Protein AF-A0A963RQ37-F1 (afdb_monomer_lite)

pLDDT: mean 89.96, std 8.38, range [52.56, 97.94]

Structure (mmCIF, N/CA/C/O backbone):
data_AF-A0A963RQ37-F1
#
_entry.id   AF-A0A963RQ37-F1
#
loop_
_atom_site.group_PDB
_atom_site.id
_atom_site.type_symbol
_atom_site.label_atom_id
_atom_site.label_alt_id
_atom_site.label_comp_id
_atom_site.label_asym_id
_atom_site.label_entity_id
_atom_site.label_seq_id
_atom_site.pdbx_PDB_ins_code
_atom_site.Cartn_x
_atom_site.Cartn_y
_atom_site.Cartn_z
_atom_site.occupancy
_atom_site.B_iso_or_equiv
_atom_site.auth_seq_id
_atom_site.auth_comp_id
_atom_site.auth_asym_id
_atom_site.auth_atom_id
_atom_site.pdbx_PDB_model_num
ATOM 1 N N . MET A 1 1 ? -14.215 2.201 -24.182 1.00 67.19 1 MET A N 1
ATOM 2 C CA . MET A 1 1 ? -13.152 3.222 -24.327 1.00 67.19 1 MET A CA 1
ATOM 3 C C . MET A 1 1 ? -11.745 2.625 -24.426 1.00 67.19 1 MET A C 1
ATOM 5 O O . MET A 1 1 ? -11.010 3.064 -25.290 1.00 67.19 1 MET A O 1
ATOM 9 N N . ALA A 1 2 ? -11.337 1.625 -23.628 1.00 79.94 2 ALA A N 1
ATOM 10 C CA . ALA A 1 2 ? -10.007 1.006 -23.805 1.00 79.94 2 ALA A CA 1
ATOM 11 C C . ALA A 1 2 ? -9.901 0.157 -25.091 1.00 79.94 2 ALA A C 1
ATOM 13 O O . ALA A 1 2 ? -8.975 0.333 -25.876 1.00 79.94 2 ALA A O 1
ATOM 14 N N . ALA A 1 3 ? -10.902 -0.693 -25.355 1.00 87.56 3 ALA A N 1
ATOM 15 C CA . ALA A 1 3 ? -10.923 -1.575 -26.527 1.00 87.56 3 ALA A CA 1
ATOM 16 C C . ALA A 1 3 ? -10.878 -0.824 -27.871 1.00 87.56 3 ALA A C 1
ATOM 18 O O . ALA A 1 3 ? -10.257 -1.295 -28.816 1.00 87.56 3 ALA A O 1
ATOM 19 N N . THR A 1 4 ? -11.468 0.374 -27.944 1.00 93.31 4 THR A N 1
ATOM 20 C CA . THR A 1 4 ? -11.432 1.232 -29.145 1.00 93.31 4 THR A CA 1
ATOM 21 C C . THR A 1 4 ? -10.036 1.786 -29.443 1.00 93.31 4 THR A C 1
ATOM 23 O O . THR A 1 4 ? -9.798 2.248 -30.548 1.00 93.31 4 THR A O 1
ATOM 26 N N . HIS A 1 5 ? -9.116 1.713 -28.478 1.00 91.31 5 HIS A N 1
ATOM 27 C CA . HIS A 1 5 ? -7.704 2.073 -28.619 1.00 91.31 5 HIS A CA 1
ATOM 28 C C . HIS A 1 5 ? -6.795 0.826 -28.580 1.00 91.31 5 HIS A C 1
ATOM 30 O O . HIS A 1 5 ? -5.613 0.931 -28.273 1.00 91.31 5 HIS A O 1
ATOM 36 N N . GLY A 1 6 ? -7.344 -0.375 -28.816 1.00 93.06 6 GLY A N 1
ATOM 37 C CA . GLY A 1 6 ? -6.597 -1.641 -28.774 1.00 93.06 6 GLY A CA 1
ATOM 38 C C . GLY A 1 6 ? -6.228 -2.136 -27.368 1.00 93.06 6 GLY A C 1
ATOM 39 O O . GLY A 1 6 ? -5.539 -3.146 -27.233 1.00 93.06 6 GLY A O 1
ATOM 40 N N . GLY A 1 7 ? -6.691 -1.462 -26.312 1.00 91.06 7 GLY A N 1
ATOM 41 C CA . GLY A 1 7 ? -6.402 -1.819 -24.924 1.00 91.06 7 GLY A CA 1
ATOM 42 C C . GLY A 1 7 ? -7.258 -2.976 -24.402 1.00 91.06 7 GLY A C 1
ATOM 43 O O . GLY A 1 7 ? -8.436 -3.110 -24.744 1.00 91.06 7 GLY A O 1
ATOM 44 N N . ARG A 1 8 ? -6.678 -3.786 -23.509 1.00 91.06 8 ARG A N 1
ATOM 45 C CA . ARG A 1 8 ? -7.359 -4.867 -22.779 1.00 91.06 8 ARG A CA 1
ATOM 46 C C . ARG A 1 8 ? -7.207 -4.667 -21.274 1.00 91.06 8 ARG A C 1
ATOM 48 O O . ARG A 1 8 ? -6.210 -4.117 -20.819 1.00 91.06 8 ARG A O 1
ATOM 55 N N . ILE A 1 9 ? -8.199 -5.117 -20.513 1.00 90.69 9 ILE A N 1
ATOM 56 C CA . ILE A 1 9 ? -8.161 -5.080 -19.047 1.00 90.69 9 ILE A CA 1
ATOM 57 C C . ILE A 1 9 ? -7.383 -6.298 -18.554 1.00 90.69 9 ILE A C 1
ATOM 59 O O . ILE A 1 9 ? -7.638 -7.415 -19.001 1.00 90.69 9 ILE A O 1
ATOM 63 N N . VAL A 1 10 ? -6.467 -6.077 -17.613 1.00 92.56 10 VAL A N 1
ATOM 64 C CA . VAL A 1 10 ? -5.720 -7.138 -16.935 1.00 92.56 10 VAL A CA 1
ATOM 65 C C . VAL A 1 10 ? -5.920 -6.967 -15.425 1.00 92.56 10 VAL A C 1
ATOM 67 O O . VAL A 1 10 ? -5.473 -5.959 -14.877 1.00 92.56 10 VAL A O 1
ATOM 70 N N . PRO A 1 11 ? -6.610 -7.896 -14.738 1.00 93.38 11 PRO A N 1
ATOM 71 C CA . PRO A 1 11 ? -6.842 -7.808 -13.298 1.00 93.38 11 PRO A CA 1
ATOM 72 C C . PRO A 1 11 ? -5.592 -8.268 -12.533 1.00 93.38 11 PRO A C 1
ATOM 74 O O . PRO A 1 11 ? -5.498 -9.418 -12.108 1.00 93.38 11 PRO A O 1
ATOM 77 N N . ILE A 1 12 ? -4.610 -7.376 -12.392 1.00 96.19 12 ILE A N 1
ATOM 78 C CA . ILE A 1 12 ? -3.308 -7.681 -11.786 1.00 96.19 12 ILE A CA 1
ATOM 79 C C . ILE A 1 12 ? -2.839 -6.566 -10.854 1.00 96.19 12 ILE A C 1
ATOM 81 O O . ILE A 1 12 ? -2.999 -5.389 -11.172 1.00 96.19 12 ILE A O 1
ATOM 85 N N . GLY A 1 13 ? -2.240 -6.932 -9.720 1.00 96.31 13 GLY A N 1
ATOM 86 C CA . GLY A 1 13 ? -1.819 -5.985 -8.691 1.00 96.31 13 GLY A CA 1
ATOM 87 C C . GLY A 1 13 ? -0.691 -5.059 -9.138 1.00 96.31 13 GLY A C 1
ATOM 88 O O . GLY A 1 13 ? -0.727 -3.878 -8.813 1.00 96.31 13 GLY A O 1
ATOM 89 N N . ILE A 1 14 ? 0.275 -5.564 -9.907 1.00 97.00 14 ILE A N 1
ATOM 90 C CA . ILE A 1 14 ? 1.312 -4.761 -10.573 1.00 97.00 14 ILE A CA 1
ATOM 91 C C . ILE A 1 14 ? 1.468 -5.306 -11.986 1.00 97.00 14 ILE A C 1
ATOM 93 O O . ILE A 1 14 ? 1.635 -6.511 -12.175 1.00 97.00 14 ILE A O 1
ATOM 97 N N . LEU A 1 15 ? 1.417 -4.427 -12.983 1.00 95.75 15 LEU A N 1
ATOM 98 C CA . LEU A 1 15 ? 1.586 -4.827 -14.373 1.00 95.75 15 LEU A CA 1
ATOM 99 C C . LEU A 1 15 ? 3.064 -5.219 -14.637 1.00 95.75 15 LEU A C 1
ATOM 101 O O . LEU A 1 15 ? 3.942 -4.372 -14.472 1.00 95.75 15 LEU A O 1
ATOM 105 N N . PRO A 1 16 ? 3.372 -6.455 -15.087 1.00 94.75 16 PRO A N 1
ATOM 106 C CA . PRO A 1 16 ? 4.754 -6.941 -15.213 1.00 94.75 16 PRO A CA 1
ATOM 107 C C . PRO A 1 16 ? 5.614 -6.174 -16.218 1.00 94.75 16 PRO A C 1
ATOM 109 O O . PRO A 1 16 ? 6.839 -6.211 -16.146 1.00 94.75 16 PRO A O 1
ATOM 112 N N . THR A 1 17 ? 4.974 -5.490 -17.168 1.00 94.25 17 THR A N 1
ATOM 113 C CA . THR A 1 17 ? 5.644 -4.716 -18.216 1.00 94.25 17 THR A CA 1
ATOM 114 C C . THR A 1 17 ? 5.995 -3.294 -17.794 1.00 94.25 17 THR A C 1
ATOM 116 O O . THR A 1 17 ? 6.582 -2.582 -18.606 1.00 94.25 17 THR A O 1
ATOM 119 N N . LEU A 1 18 ? 5.636 -2.871 -16.574 1.00 94.62 18 LEU A N 1
ATOM 120 C CA . LEU A 1 18 ? 5.994 -1.550 -16.060 1.00 94.62 18 LEU A CA 1
ATOM 121 C C . LEU A 1 18 ? 7.511 -1.367 -16.053 1.00 94.62 18 LEU A C 1
ATOM 123 O O . LEU A 1 18 ? 8.263 -2.233 -15.599 1.00 94.62 18 LEU A O 1
ATOM 127 N N . ARG A 1 19 ? 7.945 -0.206 -16.526 1.00 94.00 19 ARG A N 1
ATOM 128 C CA . ARG A 1 19 ? 9.328 0.268 -16.563 1.00 94.00 19 ARG A CA 1
ATOM 129 C C . ARG A 1 19 ? 9.456 1.493 -15.676 1.00 94.00 19 ARG A C 1
ATOM 131 O O . ARG A 1 19 ? 8.486 2.206 -15.456 1.00 94.00 19 ARG A O 1
ATOM 138 N N . GLN A 1 20 ? 10.668 1.788 -15.210 1.00 90.62 20 GLN A N 1
ATOM 139 C CA . GLN A 1 20 ? 10.906 2.992 -14.400 1.00 90.62 20 GLN A CA 1
ATOM 140 C C . GLN A 1 20 ? 10.507 4.278 -15.142 1.00 90.62 20 GLN A C 1
ATOM 142 O O . GLN A 1 20 ? 10.050 5.229 -14.522 1.00 90.62 20 GLN A O 1
ATOM 147 N N . THR A 1 21 ? 10.614 4.284 -16.474 1.00 91.44 21 THR A N 1
ATOM 148 C CA . THR A 1 21 ? 10.202 5.399 -17.341 1.00 91.44 21 THR A CA 1
ATOM 149 C C . THR A 1 21 ? 8.696 5.651 -17.369 1.00 91.44 21 THR A C 1
ATOM 151 O O . THR A 1 21 ? 8.288 6.717 -17.814 1.00 91.44 21 THR A O 1
ATOM 154 N N . ASP A 1 22 ? 7.880 4.701 -16.906 1.00 92.06 22 ASP A N 1
ATOM 155 C CA . ASP A 1 22 ? 6.420 4.846 -16.833 1.00 92.06 22 ASP A CA 1
ATOM 156 C C . ASP A 1 22 ? 5.980 5.636 -15.581 1.00 92.06 22 ASP A C 1
ATOM 158 O O . ASP A 1 22 ? 4.789 5.854 -15.361 1.00 92.06 22 ASP A O 1
ATOM 162 N N . PHE A 1 23 ? 6.945 6.053 -14.752 1.00 90.19 23 PHE A N 1
ATOM 163 C CA . PHE A 1 23 ? 6.747 6.778 -13.502 1.00 90.19 23 PHE A CA 1
ATOM 164 C C . PHE A 1 23 ? 7.345 8.183 -13.567 1.00 90.19 23 PHE A C 1
ATOM 166 O O . PHE A 1 23 ? 8.246 8.482 -14.353 1.00 90.19 23 PHE A O 1
ATOM 173 N N . GLY A 1 24 ? 6.833 9.057 -12.708 1.00 87.56 24 GLY A N 1
ATOM 174 C CA . GLY A 1 24 ? 7.242 10.449 -12.596 1.00 87.56 24 GLY A CA 1
ATOM 175 C C . GLY A 1 24 ? 6.052 11.407 -12.635 1.00 87.56 24 GLY A C 1
ATOM 176 O O . GLY A 1 24 ? 4.908 10.993 -12.810 1.00 87.56 24 GLY A O 1
ATOM 177 N N . PRO A 1 25 ? 6.282 12.724 -12.507 1.00 85.88 25 PRO A N 1
ATOM 178 C CA . PRO A 1 25 ? 5.202 13.703 -12.348 1.00 85.88 25 PRO A CA 1
ATOM 179 C C . PRO A 1 25 ? 4.128 13.672 -13.447 1.00 85.88 25 PRO A C 1
ATOM 181 O O . PRO A 1 25 ? 2.979 14.024 -13.192 1.00 85.88 25 PRO A O 1
ATOM 184 N N . HIS A 1 26 ? 4.491 13.221 -14.651 1.00 89.69 26 HIS A N 1
ATOM 185 C CA . HIS A 1 26 ? 3.609 13.114 -15.811 1.00 89.69 26 HIS A CA 1
ATOM 186 C C . HIS A 1 26 ? 2.498 12.058 -15.661 1.00 89.69 26 HIS A C 1
ATOM 188 O O . HIS A 1 26 ? 1.495 12.140 -16.364 1.00 89.69 26 HIS A O 1
ATOM 194 N N . CYS A 1 27 ? 2.651 11.075 -14.764 1.00 89.88 27 CYS A N 1
ATOM 195 C CA . CYS A 1 27 ? 1.647 10.032 -14.538 1.00 89.88 27 CYS A CA 1
ATOM 196 C C . CYS A 1 27 ? 0.612 10.417 -13.463 1.00 89.88 27 CYS A C 1
ATOM 198 O O . CYS A 1 27 ? -0.364 9.697 -13.241 1.00 89.88 27 CYS A O 1
ATOM 200 N N . ILE A 1 28 ? 0.802 11.552 -12.779 1.00 91.19 28 ILE A N 1
ATOM 201 C CA . ILE A 1 28 ? -0.148 12.054 -11.786 1.00 91.19 28 ILE A CA 1
ATOM 202 C C . ILE A 1 28 ? -1.373 12.597 -12.521 1.00 91.19 28 ILE A C 1
ATOM 204 O O . ILE A 1 28 ? -1.265 13.436 -13.411 1.00 91.19 28 ILE A O 1
ATOM 208 N N . THR A 1 29 ? -2.564 12.151 -12.120 1.00 92.69 29 THR A N 1
ATOM 209 C CA . THR A 1 29 ? -3.809 12.727 -12.641 1.00 92.69 29 THR A CA 1
ATOM 210 C C . THR A 1 29 ? -3.870 14.219 -12.313 1.00 92.69 29 THR A C 1
ATOM 212 O O . THR A 1 29 ? -3.764 14.582 -11.140 1.00 92.69 29 THR A O 1
ATOM 215 N N . ASP A 1 30 ? -4.123 15.060 -13.319 1.00 93.19 30 ASP A N 1
ATOM 216 C CA . ASP A 1 30 ? -4.184 16.519 -13.172 1.00 93.19 30 ASP A CA 1
ATOM 217 C C . ASP A 1 30 ? -5.400 16.965 -12.337 1.00 93.19 30 ASP A C 1
ATOM 219 O O . ASP A 1 30 ? -6.485 17.293 -12.825 1.00 93.19 30 ASP A O 1
ATOM 223 N N . ARG A 1 31 ? -5.245 16.887 -11.014 1.00 93.88 31 ARG A N 1
ATOM 224 C CA . ARG A 1 31 ? -6.192 17.384 -10.016 1.00 93.88 31 ARG A CA 1
ATOM 225 C C . ARG A 1 31 ? -5.412 18.030 -8.887 1.00 93.88 31 ARG A C 1
ATOM 227 O O . ARG A 1 31 ? -4.558 17.390 -8.274 1.00 93.88 31 ARG A O 1
ATOM 234 N N . ARG A 1 32 ? -5.809 19.250 -8.510 1.00 91.38 32 ARG A N 1
ATOM 235 C CA . ARG A 1 32 ? -5.188 20.036 -7.422 1.00 91.38 32 ARG A CA 1
ATOM 236 C C . ARG A 1 32 ? -4.930 19.225 -6.149 1.00 91.38 32 ARG A C 1
ATOM 238 O O . ARG A 1 32 ? -3.865 19.345 -5.556 1.00 91.38 32 ARG A O 1
ATOM 245 N N . ARG A 1 33 ? -5.874 18.357 -5.761 1.00 91.31 33 ARG A N 1
ATOM 246 C CA . ARG A 1 33 ? -5.737 17.492 -4.577 1.00 91.31 33 ARG A CA 1
ATOM 247 C C . ARG A 1 33 ? -4.510 16.575 -4.632 1.00 91.31 33 ARG A C 1
ATOM 249 O O . ARG A 1 33 ? -3.864 16.382 -3.610 1.00 91.31 33 ARG A O 1
ATOM 256 N N . TYR A 1 34 ? -4.199 16.004 -5.797 1.00 90.94 34 TYR A N 1
ATOM 257 C CA . TYR A 1 34 ? -3.115 15.036 -5.942 1.00 90.94 34 TYR A CA 1
ATOM 258 C C . TYR A 1 34 ? -1.767 15.740 -5.930 1.00 90.94 34 TYR A C 1
ATOM 260 O O . TYR A 1 34 ? -0.879 15.324 -5.194 1.00 90.94 34 TYR A O 1
ATOM 268 N N . HIS A 1 35 ? -1.655 16.869 -6.634 1.00 90.25 35 HIS A N 1
ATOM 269 C CA . HIS A 1 35 ? -0.462 17.709 -6.565 1.00 90.25 35 HIS A CA 1
ATOM 270 C C . HIS A 1 35 ? -0.190 18.197 -5.138 1.00 90.25 35 HIS A C 1
ATOM 272 O O . HIS A 1 35 ? 0.943 18.100 -4.674 1.00 90.25 35 HIS A O 1
ATOM 278 N N . ALA A 1 36 ? -1.222 18.640 -4.412 1.00 91.12 36 ALA A N 1
ATOM 279 C CA . ALA A 1 36 ? -1.072 19.066 -3.023 1.00 91.12 36 ALA A CA 1
ATOM 280 C C . ALA A 1 36 ? -0.598 17.919 -2.111 1.00 91.12 36 ALA A C 1
ATOM 282 O O . ALA A 1 36 ? 0.332 18.109 -1.331 1.00 91.12 36 ALA A O 1
ATOM 283 N N . LEU A 1 37 ? -1.184 16.721 -2.224 1.00 89.88 37 LEU A N 1
ATOM 284 C CA . LEU A 1 37 ? -0.764 15.553 -1.437 1.00 89.88 37 LEU A CA 1
ATOM 285 C C . LEU A 1 37 ? 0.684 15.148 -1.735 1.00 89.88 37 LEU A C 1
ATOM 287 O O . LEU A 1 37 ? 1.471 14.982 -0.804 1.00 89.88 37 LEU A O 1
ATOM 291 N N . VAL A 1 38 ? 1.046 15.049 -3.017 1.00 89.06 38 VAL A N 1
ATOM 292 C CA . VAL A 1 38 ? 2.403 14.700 -3.467 1.00 89.06 38 VAL A CA 1
ATOM 293 C C . VAL A 1 38 ? 3.425 15.694 -2.919 1.00 89.06 38 VAL A C 1
ATOM 295 O O . VAL A 1 38 ? 4.415 15.287 -2.315 1.00 89.06 38 VAL A O 1
ATOM 298 N N . GLN A 1 39 ? 3.159 16.997 -3.044 1.00 89.38 39 GLN A N 1
ATOM 299 C CA . GLN A 1 39 ? 4.040 18.043 -2.519 1.00 89.38 39 GLN A CA 1
ATOM 300 C C . GLN A 1 39 ? 4.231 17.938 -1.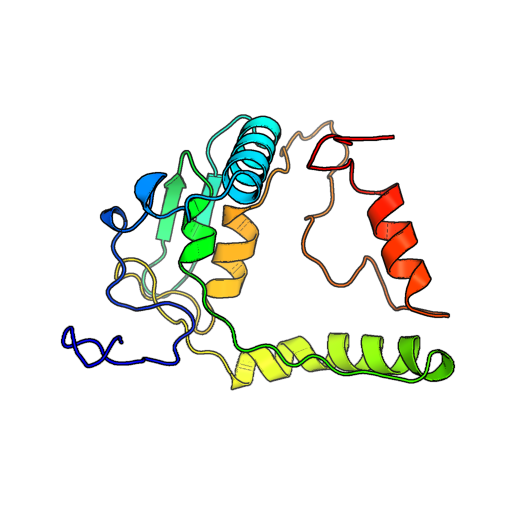002 1.00 89.38 39 GLN A C 1
ATOM 302 O O . GLN A 1 39 ? 5.349 18.098 -0.516 1.00 89.38 39 GLN A O 1
ATOM 307 N N . GLN A 1 40 ? 3.169 17.653 -0.242 1.00 89.50 40 GLN A N 1
ATOM 308 C CA . GLN A 1 40 ? 3.259 17.541 1.217 1.00 89.50 40 GLN A CA 1
ATOM 309 C C . GLN A 1 40 ? 4.016 16.290 1.662 1.00 89.50 40 GLN A C 1
ATOM 311 O O . GLN A 1 40 ? 4.794 16.363 2.613 1.00 89.50 40 GLN A O 1
ATOM 316 N N . LEU A 1 41 ? 3.832 15.161 0.974 1.00 88.19 41 LEU A N 1
ATOM 317 C CA . LEU A 1 41 ? 4.568 13.930 1.263 1.00 88.19 41 LEU A CA 1
ATOM 318 C C . LEU A 1 41 ? 6.062 14.084 0.950 1.00 88.19 41 LEU A C 1
ATOM 320 O O . LEU A 1 41 ? 6.884 13.750 1.800 1.00 88.19 41 LEU A O 1
ATOM 324 N N . ILE A 1 42 ? 6.413 14.676 -0.198 1.00 87.75 42 ILE A N 1
ATOM 325 C CA . ILE A 1 42 ? 7.809 14.979 -0.560 1.00 87.75 42 ILE A CA 1
ATOM 326 C C . ILE A 1 42 ? 8.429 15.950 0.453 1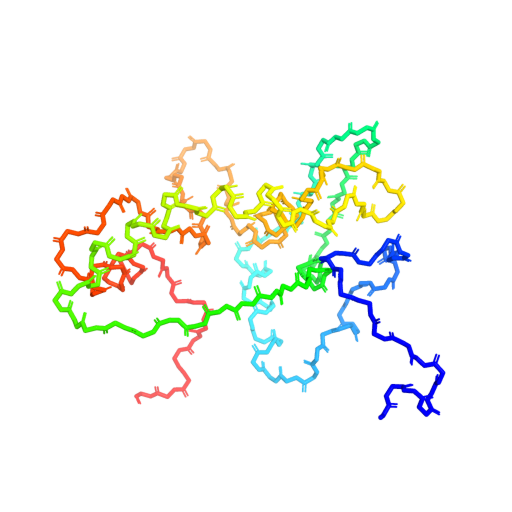.00 87.75 42 ILE A C 1
ATOM 328 O O . ILE A 1 42 ? 9.504 15.684 0.988 1.00 87.75 42 ILE A O 1
ATOM 332 N N . LYS A 1 43 ? 7.732 17.045 0.788 1.00 88.25 43 LYS A N 1
ATOM 333 C CA . LYS A 1 43 ? 8.211 18.033 1.768 1.00 88.25 43 LYS A CA 1
ATOM 334 C C . LYS A 1 43 ? 8.466 17.408 3.139 1.00 88.25 43 LYS A C 1
ATOM 336 O O . LYS A 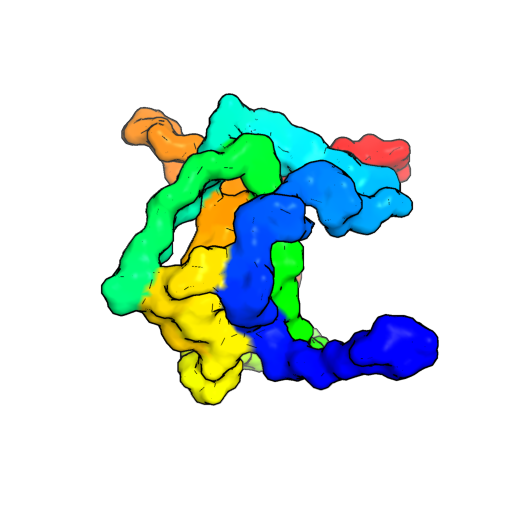1 43 ? 9.448 17.748 3.788 1.00 88.25 43 LYS A O 1
ATOM 341 N N . ARG A 1 44 ? 7.580 16.517 3.592 1.00 86.31 44 ARG A N 1
ATOM 342 C CA . ARG A 1 44 ? 7.720 15.826 4.882 1.00 86.31 44 ARG A CA 1
ATOM 343 C C . ARG A 1 44 ? 8.841 14.805 4.874 1.00 86.31 44 ARG A C 1
ATOM 345 O O . ARG A 1 44 ? 9.560 14.720 5.862 1.00 86.31 44 ARG A O 1
ATOM 352 N N . ARG A 1 45 ? 8.993 14.058 3.778 1.00 86.00 45 ARG A N 1
ATOM 353 C CA . ARG A 1 45 ? 10.093 13.109 3.612 1.00 86.00 45 ARG A CA 1
ATOM 354 C C . ARG A 1 45 ? 11.446 13.813 3.640 1.00 86.00 45 ARG A C 1
ATOM 356 O O . ARG A 1 45 ? 12.370 13.257 4.205 1.00 86.00 45 ARG A O 1
ATOM 363 N N . GLY A 1 46 ? 11.572 14.992 3.028 1.00 83.56 46 GLY A N 1
ATOM 364 C CA . GLY A 1 46 ? 12.798 15.803 3.050 1.00 83.56 46 GLY A CA 1
ATOM 365 C C . GLY A 1 46 ? 14.009 15.218 2.303 1.00 83.56 46 GLY A C 1
ATOM 366 O O . GLY A 1 46 ? 15.011 15.910 2.168 1.00 83.56 46 GLY A O 1
ATOM 367 N N . ASP A 1 47 ? 13.915 13.985 1.801 1.00 82.38 47 ASP A N 1
ATOM 368 C CA . ASP A 1 47 ? 14.952 13.257 1.061 1.00 82.38 47 ASP A CA 1
ATOM 369 C C . ASP A 1 47 ? 14.299 12.257 0.077 1.00 82.38 47 ASP A C 1
ATOM 371 O O . ASP A 1 47 ? 13.074 12.207 -0.068 1.00 82.38 47 ASP A O 1
ATOM 375 N N . ARG A 1 48 ? 15.099 11.441 -0.610 1.00 85.56 48 ARG A N 1
ATOM 376 C CA . ARG A 1 48 ? 14.647 10.381 -1.512 1.00 85.56 48 ARG A CA 1
ATOM 377 C C . ARG A 1 48 ? 13.918 9.266 -0.753 1.00 85.56 48 ARG A C 1
ATOM 379 O O . ARG A 1 48 ? 14.198 8.942 0.409 1.00 85.56 48 ARG A O 1
ATOM 386 N N . PHE A 1 49 ? 12.975 8.641 -1.444 1.00 86.00 49 PHE A N 1
ATOM 387 C CA . PHE A 1 49 ? 12.348 7.396 -1.019 1.00 86.00 49 PHE A CA 1
ATOM 388 C C . PHE A 1 49 ? 13.242 6.237 -1.444 1.00 86.00 49 PHE A C 1
ATOM 390 O O . PHE A 1 49 ? 13.539 6.080 -2.629 1.00 86.00 49 PHE A O 1
ATOM 397 N N . ARG A 1 50 ? 13.674 5.434 -0.470 1.00 89.94 50 ARG A N 1
ATOM 398 C CA . ARG A 1 50 ? 14.481 4.240 -0.713 1.00 89.94 50 ARG A CA 1
ATOM 399 C C . ARG A 1 50 ? 13.585 3.015 -0.741 1.00 89.94 50 ARG A C 1
ATOM 401 O O . ARG A 1 50 ? 12.938 2.698 0.255 1.00 89.94 50 ARG A O 1
ATOM 408 N N . ILE A 1 51 ? 13.600 2.328 -1.872 1.00 92.69 51 ILE A N 1
ATOM 409 C CA . ILE A 1 51 ? 12.951 1.044 -2.083 1.00 92.69 51 ILE A CA 1
ATOM 410 C C . ILE A 1 51 ? 14.015 -0.047 -1.973 1.00 92.69 51 ILE A C 1
ATOM 412 O O . ILE A 1 51 ? 15.013 -0.009 -2.688 1.00 92.69 51 ILE A O 1
ATOM 416 N N . ASP A 1 52 ? 13.811 -1.002 -1.073 1.00 95.44 52 ASP A N 1
ATOM 417 C CA . ASP A 1 52 ? 14.636 -2.199 -0.894 1.00 95.44 52 ASP A CA 1
ATOM 418 C C . ASP A 1 52 ? 13.693 -3.391 -0.686 1.00 95.44 52 ASP A C 1
ATOM 420 O O . ASP A 1 52 ? 13.083 -3.559 0.378 1.00 95.44 52 ASP A O 1
ATOM 424 N N . ILE A 1 53 ? 13.493 -4.168 -1.752 1.00 96.75 53 ILE A N 1
ATOM 425 C CA . ILE A 1 53 ? 12.571 -5.302 -1.7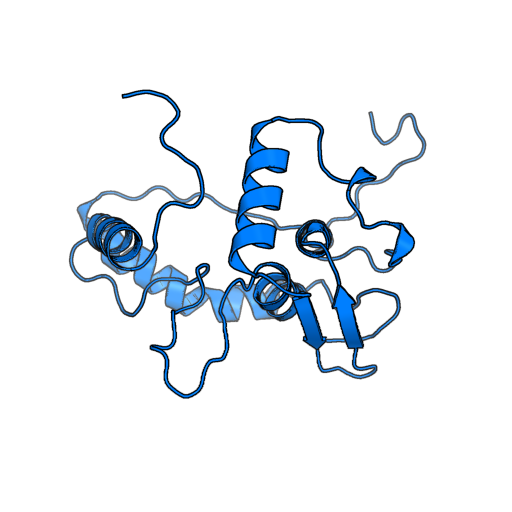80 1.00 96.75 53 ILE A CA 1
ATOM 426 C C . ILE A 1 53 ? 13.361 -6.557 -2.132 1.00 96.75 53 ILE A C 1
ATOM 428 O O . ILE A 1 53 ? 13.944 -6.674 -3.210 1.00 96.75 53 ILE A O 1
ATOM 432 N N . ASN A 1 54 ? 13.346 -7.519 -1.213 1.00 96.75 54 ASN A N 1
ATOM 433 C CA . ASN A 1 54 ? 13.942 -8.834 -1.427 1.00 96.75 54 ASN A CA 1
ATOM 434 C C . ASN A 1 54 ? 13.114 -9.671 -2.409 1.00 96.75 54 ASN A C 1
ATOM 436 O O . ASN A 1 54 ? 11.930 -9.423 -2.618 1.00 96.75 54 ASN A O 1
ATOM 440 N N . GLY A 1 55 ? 13.722 -10.707 -2.971 1.00 95.69 55 GLY A N 1
ATOM 441 C CA . GLY A 1 55 ? 13.082 -11.567 -3.952 1.00 95.69 55 GLY A CA 1
ATOM 442 C C . GLY A 1 55 ? 14.052 -12.577 -4.524 1.00 95.69 55 GLY A C 1
ATOM 443 O O . GLY A 1 55 ? 15.173 -12.708 -4.035 1.00 95.69 55 GLY A O 1
ATOM 444 N N . GLN A 1 56 ? 13.624 -13.245 -5.589 1.00 97.06 56 GLN A N 1
ATOM 445 C CA . GLN A 1 56 ? 14.546 -14.009 -6.419 1.00 97.06 56 GLN A CA 1
ATOM 446 C C . GLN A 1 56 ? 15.527 -13.074 -7.140 1.00 97.06 56 GLN A C 1
ATOM 448 O O . GLN A 1 56 ? 16.721 -13.354 -7.160 1.00 97.06 56 GLN A O 1
ATOM 453 N N . ASP A 1 57 ? 15.028 -11.937 -7.633 1.00 97.69 57 ASP A N 1
ATOM 454 C CA . ASP A 1 57 ? 15.827 -10.872 -8.235 1.00 97.69 57 ASP A CA 1
ATOM 455 C C . ASP A 1 57 ? 15.620 -9.589 -7.408 1.00 97.69 57 ASP A C 1
ATOM 457 O O . ASP A 1 57 ? 14.716 -8.809 -7.709 1.00 97.69 57 ASP A O 1
ATOM 461 N N . PRO A 1 58 ? 16.377 -9.365 -6.319 1.00 96.88 58 PRO A N 1
ATOM 462 C CA . PRO A 1 58 ? 16.131 -8.252 -5.403 1.00 96.88 58 PRO A CA 1
ATOM 463 C C . PRO A 1 58 ? 16.221 -6.890 -6.104 1.00 96.88 58 PRO A C 1
ATOM 465 O O . PRO A 1 58 ? 16.994 -6.703 -7.045 1.00 96.88 58 PRO A O 1
ATOM 468 N N . LEU A 1 59 ? 15.435 -5.928 -5.621 1.00 96.56 59 LEU A N 1
ATOM 469 C CA . LEU A 1 59 ? 15.352 -4.577 -6.171 1.00 96.56 59 LEU A CA 1
ATOM 470 C C . LEU A 1 59 ? 15.760 -3.551 -5.115 1.00 96.56 59 LEU A C 1
ATOM 472 O O . LEU A 1 59 ? 15.153 -3.484 -4.046 1.00 96.56 59 LEU A O 1
ATOM 476 N N . LYS A 1 60 ? 16.740 -2.709 -5.461 1.00 96.31 60 LYS A N 1
ATOM 477 C CA . LYS A 1 60 ? 17.117 -1.518 -4.694 1.00 96.31 60 LYS A CA 1
ATOM 478 C C . LYS A 1 60 ? 17.064 -0.288 -5.584 1.00 96.31 60 LYS A C 1
ATOM 480 O O . LYS A 1 60 ? 17.679 -0.276 -6.647 1.00 96.31 60 LYS A O 1
ATOM 485 N N . LEU A 1 61 ? 16.329 0.730 -5.157 1.00 92.00 61 LEU A N 1
ATOM 486 C CA . LEU A 1 61 ? 16.087 1.932 -5.946 1.00 92.00 61 LEU A CA 1
ATOM 487 C C . LEU A 1 61 ? 15.887 3.139 -5.028 1.00 92.00 61 LEU A C 1
ATOM 489 O O . LEU A 1 61 ? 15.109 3.075 -4.084 1.00 92.00 61 LEU A O 1
ATOM 493 N N . ASP A 1 62 ? 16.540 4.255 -5.345 1.00 90.00 62 ASP A N 1
ATOM 494 C CA . ASP A 1 62 ? 16.284 5.542 -4.699 1.00 90.00 62 ASP A CA 1
ATOM 495 C C . ASP A 1 62 ? 15.488 6.440 -5.657 1.00 90.00 62 ASP A C 1
ATOM 497 O O . ASP A 1 62 ? 15.944 6.741 -6.763 1.00 90.00 62 ASP A O 1
ATOM 501 N N . MET A 1 63 ? 14.325 6.933 -5.234 1.00 82.94 63 MET A N 1
ATOM 502 C CA . MET A 1 63 ? 13.437 7.769 -6.053 1.00 82.94 63 MET A CA 1
ATOM 503 C C . MET A 1 63 ? 13.194 9.132 -5.417 1.00 82.94 63 MET A C 1
ATOM 505 O O . MET A 1 63 ? 13.111 9.262 -4.199 1.00 82.94 63 MET A O 1
ATOM 509 N N . ALA A 1 64 ? 13.091 10.163 -6.253 1.00 79.31 64 ALA A N 1
ATOM 510 C CA . ALA A 1 64 ? 12.835 11.530 -5.804 1.00 79.31 64 ALA A CA 1
ATOM 511 C C . ALA A 1 64 ? 11.333 11.849 -5.656 1.00 79.31 64 ALA A C 1
ATOM 513 O O . ALA A 1 64 ? 10.984 12.903 -5.128 1.00 79.31 64 ALA A O 1
ATOM 514 N N . ASP A 1 65 ? 10.447 10.959 -6.109 1.00 80.56 65 ASP A N 1
ATOM 515 C CA . ASP A 1 65 ? 8.997 11.134 -6.043 1.00 80.56 65 ASP A CA 1
ATOM 516 C C . ASP A 1 65 ? 8.281 9.893 -5.479 1.00 80.56 65 ASP A C 1
ATOM 518 O O . ASP A 1 65 ? 8.889 8.844 -5.261 1.00 80.56 65 ASP A O 1
ATOM 522 N N . ILE A 1 66 ? 6.977 10.043 -5.224 1.00 81.88 66 ILE A N 1
ATOM 523 C CA . ILE A 1 66 ? 6.104 9.009 -4.642 1.00 81.88 66 ILE A CA 1
ATOM 524 C C . ILE A 1 66 ? 5.275 8.245 -5.681 1.00 81.88 66 ILE A C 1
ATOM 526 O O . ILE A 1 66 ? 4.416 7.441 -5.324 1.00 81.88 66 ILE A O 1
ATOM 530 N N . THR A 1 67 ? 5.469 8.513 -6.974 1.00 86.56 67 THR A N 1
ATOM 531 C CA . THR A 1 67 ? 4.558 8.036 -8.029 1.00 86.56 67 THR A CA 1
ATOM 532 C C . THR A 1 67 ? 4.556 6.520 -8.181 1.00 86.56 67 THR A C 1
ATOM 534 O O . THR A 1 67 ? 3.601 5.958 -8.712 1.00 86.56 67 THR A O 1
ATOM 537 N N . LEU A 1 68 ? 5.567 5.850 -7.626 1.00 86.38 68 LEU A N 1
ATOM 538 C CA . LEU A 1 68 ? 5.660 4.396 -7.553 1.00 86.38 68 LEU A CA 1
ATOM 539 C C . LEU A 1 68 ? 4.499 3.742 -6.799 1.00 86.38 68 LEU A C 1
ATOM 541 O O . LEU A 1 68 ? 4.165 2.593 -7.076 1.00 86.38 68 LEU A O 1
ATOM 545 N N . GLU A 1 69 ? 3.838 4.475 -5.898 1.00 85.31 69 GLU A N 1
ATOM 546 C CA . GLU A 1 69 ? 2.578 4.033 -5.295 1.00 85.31 69 GLU A CA 1
ATOM 547 C C . GLU A 1 69 ? 1.538 3.676 -6.374 1.00 85.31 69 GLU A C 1
ATOM 549 O O . GLU A 1 69 ? 0.793 2.705 -6.230 1.00 85.31 69 GLU A O 1
ATOM 554 N N . GLY A 1 70 ? 1.542 4.412 -7.490 1.00 87.31 70 GLY A N 1
ATOM 555 C CA . GLY A 1 70 ? 0.656 4.218 -8.635 1.00 87.31 70 GLY A CA 1
ATOM 556 C C . GLY A 1 70 ? 0.909 2.940 -9.436 1.00 87.31 70 GLY A C 1
ATOM 557 O O . GLY A 1 70 ? 0.096 2.603 -10.292 1.00 87.31 70 GLY A O 1
ATOM 558 N N . ALA A 1 71 ? 1.983 2.194 -9.150 1.00 92.50 71 ALA A N 1
ATOM 559 C CA . ALA A 1 71 ? 2.201 0.865 -9.726 1.00 92.50 71 ALA A CA 1
ATOM 560 C C . ALA A 1 71 ? 1.154 -0.149 -9.241 1.00 92.50 71 ALA A C 1
ATOM 562 O O . ALA A 1 71 ? 0.918 -1.166 -9.895 1.00 92.50 71 ALA A O 1
ATOM 563 N N . ASN A 1 72 ? 0.564 0.117 -8.072 1.00 94.12 72 ASN A N 1
ATOM 564 C CA . ASN A 1 72 ? -0.323 -0.801 -7.386 1.00 94.12 72 ASN A CA 1
ATOM 565 C C . ASN A 1 72 ? -1.768 -0.611 -7.855 1.00 94.12 72 ASN A C 1
ATOM 567 O O . ASN A 1 72 ? -2.325 0.484 -7.797 1.00 94.12 72 ASN A O 1
ATOM 571 N N . THR A 1 73 ? -2.425 -1.709 -8.207 1.00 94.00 73 THR A N 1
ATOM 572 C CA . THR A 1 73 ? -3.884 -1.779 -8.304 1.00 94.00 73 THR A CA 1
ATOM 573 C C . THR A 1 73 ? -4.433 -2.655 -7.184 1.00 94.00 73 THR A C 1
ATOM 575 O O . THR A 1 73 ? -3.719 -3.466 -6.586 1.00 94.00 73 THR A O 1
ATOM 578 N N . SER A 1 74 ? -5.709 -2.488 -6.845 1.00 92.44 74 SER A N 1
ATOM 579 C CA . SER A 1 74 ? -6.367 -3.335 -5.851 1.00 92.44 74 SER A CA 1
ATOM 580 C C . SER A 1 74 ? -7.845 -3.516 -6.161 1.00 92.44 74 SER A C 1
ATOM 582 O O . SER A 1 74 ? -8.478 -2.672 -6.793 1.00 92.44 74 SER A O 1
ATOM 584 N N . PHE A 1 75 ? -8.381 -4.632 -5.682 1.00 91.75 75 PHE A N 1
ATOM 585 C CA . PHE A 1 75 ? -9.809 -4.857 -5.551 1.00 91.75 75 PHE A CA 1
ATOM 586 C C . PHE A 1 75 ? -10.180 -4.650 -4.084 1.00 91.75 75 PHE A C 1
ATOM 588 O O . PHE A 1 75 ? -9.523 -5.200 -3.200 1.00 91.75 75 PHE A O 1
ATOM 595 N N . GLN A 1 76 ? -11.195 -3.830 -3.828 1.00 93.38 76 GLN A N 1
ATOM 596 C CA . GLN A 1 76 ? -11.592 -3.442 -2.477 1.00 93.38 76 GLN A CA 1
ATOM 597 C C . GLN A 1 76 ? -13.088 -3.678 -2.290 1.00 93.38 76 GLN A C 1
ATOM 599 O O . GLN A 1 76 ? -13.889 -3.355 -3.167 1.00 93.38 76 GLN A O 1
ATOM 604 N N . VAL A 1 77 ? -13.460 -4.224 -1.131 1.00 93.25 77 VAL A N 1
ATOM 605 C CA . VAL A 1 77 ? -14.855 -4.442 -0.736 1.00 93.25 77 VAL A CA 1
ATOM 606 C C . VAL A 1 77 ? -15.170 -3.535 0.443 1.00 93.25 77 VAL A C 1
ATOM 608 O O . VAL A 1 77 ? -14.476 -3.557 1.455 1.00 93.25 77 VAL A O 1
ATOM 611 N N . HIS A 1 78 ? -16.224 -2.731 0.315 1.00 95.25 78 HIS A N 1
ATOM 612 C CA . HIS A 1 78 ? -16.710 -1.878 1.396 1.00 95.25 78 HIS A CA 1
ATOM 613 C C . HIS A 1 78 ? -17.872 -2.580 2.099 1.00 95.25 78 HIS A C 1
ATOM 615 O O . HIS A 1 78 ? -18.950 -2.727 1.524 1.00 95.25 78 HIS A O 1
ATOM 621 N N . TYR A 1 79 ? -17.651 -3.009 3.340 1.00 95.12 79 TYR A N 1
ATOM 622 C CA . TYR A 1 79 ? -18.644 -3.722 4.139 1.00 95.12 79 TYR A CA 1
ATOM 623 C C . TYR A 1 79 ? -19.223 -2.812 5.227 1.00 95.12 79 TYR A C 1
ATOM 625 O O . TYR A 1 79 ? -18.481 -2.201 5.997 1.00 95.12 79 TYR A O 1
ATOM 633 N N . ARG A 1 80 ? -20.555 -2.702 5.277 1.00 96.75 80 ARG A N 1
ATOM 634 C CA . ARG A 1 80 ? -21.275 -1.905 6.278 1.00 96.75 80 ARG A CA 1
ATOM 635 C C . ARG A 1 80 ? -21.739 -2.810 7.414 1.00 96.75 80 ARG A C 1
ATOM 637 O O . ARG A 1 80 ? -22.244 -3.896 7.162 1.00 96.75 80 ARG A O 1
ATOM 644 N N . VAL A 1 81 ? -21.613 -2.323 8.643 1.00 96.56 81 VAL A N 1
ATOM 645 C CA . VAL A 1 81 ? -22.031 -3.023 9.863 1.00 96.56 81 VAL A CA 1
ATOM 646 C C . VAL A 1 81 ? -22.827 -2.105 10.770 1.00 96.56 81 VAL A C 1
ATOM 648 O O . VAL A 1 81 ? -22.655 -0.885 10.728 1.00 96.56 81 VAL A O 1
ATOM 651 N N . GLU A 1 82 ? -23.653 -2.707 11.621 1.00 97.00 82 GLU A N 1
ATOM 652 C CA . GLU A 1 82 ? -24.268 -2.004 12.741 1.00 97.00 82 GLU A CA 1
ATOM 653 C C . GLU A 1 82 ? -23.196 -1.517 13.731 1.00 97.00 82 GLU A C 1
ATOM 655 O O . GLU A 1 82 ? -22.217 -2.237 13.971 1.00 97.00 82 GLU A O 1
ATOM 660 N N . PRO A 1 83 ? -23.359 -0.334 14.357 1.00 95.69 83 PRO A N 1
ATOM 661 C CA . PRO A 1 83 ? -22.343 0.236 15.243 1.00 95.69 83 PRO A CA 1
ATOM 662 C C . PRO A 1 83 ? -21.904 -0.701 16.376 1.00 95.69 83 PRO A C 1
ATOM 664 O O . PRO A 1 83 ? -20.716 -0.764 16.687 1.00 95.69 83 PRO A O 1
ATOM 667 N N . GLY A 1 84 ? -22.844 -1.459 16.953 1.00 96.75 84 GLY A N 1
ATOM 668 C CA . GLY A 1 84 ? -22.570 -2.403 18.041 1.00 96.75 84 GLY A CA 1
ATOM 669 C C . GLY A 1 84 ? -21.697 -3.599 17.641 1.00 96.75 84 GLY A C 1
ATOM 670 O O . GLY A 1 84 ? -21.041 -4.170 18.501 1.00 96.75 84 GLY A O 1
ATOM 671 N N . ALA A 1 85 ? -21.637 -3.945 16.351 1.00 97.25 85 ALA A N 1
ATOM 672 C CA . ALA A 1 85 ? -20.844 -5.064 15.832 1.00 97.25 85 ALA A CA 1
ATOM 673 C C . ALA A 1 85 ? -19.488 -4.627 15.246 1.00 97.25 85 ALA A C 1
ATOM 675 O O . ALA A 1 85 ? -1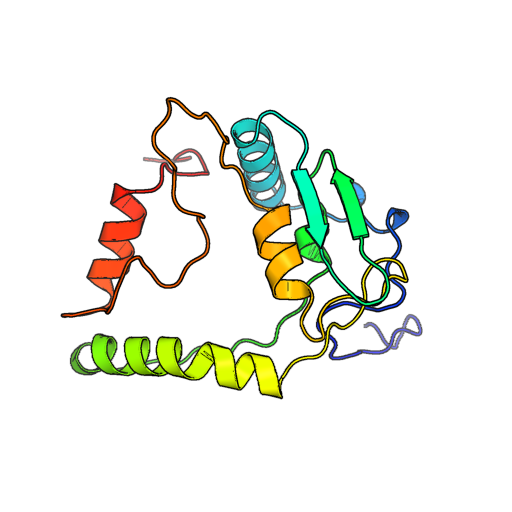8.728 -5.459 14.740 1.00 97.25 85 ALA A O 1
ATOM 676 N N . TYR A 1 86 ? -19.182 -3.323 15.263 1.00 97.19 86 TYR A N 1
ATOM 677 C CA . TYR A 1 86 ? -18.023 -2.783 14.554 1.00 97.19 86 TYR A CA 1
ATOM 678 C C . TYR A 1 86 ? -16.698 -3.335 15.077 1.00 97.19 86 TYR A C 1
ATOM 680 O O . TYR A 1 86 ? -15.859 -3.738 14.276 1.00 97.19 86 TYR A O 1
ATOM 688 N N . ALA A 1 87 ? -16.500 -3.339 16.400 1.00 97.38 87 ALA A N 1
ATOM 689 C CA . ALA A 1 87 ? -15.237 -3.760 17.006 1.00 97.38 87 ALA A CA 1
ATOM 690 C C . ALA A 1 87 ? -14.904 -5.212 16.633 1.00 97.38 87 ALA A C 1
ATOM 692 O O . ALA A 1 87 ? -13.847 -5.469 16.058 1.00 97.38 87 ALA A O 1
ATOM 693 N N . ASP A 1 88 ? -15.847 -6.128 16.859 1.00 97.62 88 ASP A N 1
ATOM 694 C CA . ASP A 1 88 ? -15.682 -7.550 16.549 1.00 97.62 88 ASP A CA 1
ATOM 695 C C . ASP A 1 88 ? -15.453 -7.780 15.054 1.00 97.62 88 ASP A C 1
ATOM 697 O O . ASP A 1 88 ? -14.537 -8.506 14.667 1.00 97.62 88 ASP A O 1
ATOM 701 N N . THR A 1 89 ? -16.225 -7.103 14.197 1.00 97.44 89 THR A N 1
ATOM 702 C CA . THR A 1 89 ? -16.097 -7.266 12.744 1.00 97.44 89 THR A CA 1
ATOM 703 C C . THR A 1 89 ? -14.765 -6.728 12.220 1.00 97.44 89 THR A C 1
ATOM 705 O O . THR A 1 89 ? -14.102 -7.381 11.415 1.00 97.44 89 THR A O 1
ATOM 708 N N . PHE A 1 90 ? -14.340 -5.545 12.670 1.00 97.00 90 PHE A N 1
ATOM 709 C CA . PHE A 1 90 ? -13.063 -4.962 12.262 1.00 97.00 90 PHE A CA 1
ATOM 710 C C . PHE A 1 90 ? -11.893 -5.834 12.722 1.00 97.00 90 PHE A C 1
ATOM 712 O O . PHE A 1 90 ? -10.990 -6.117 11.939 1.00 97.00 90 PHE A O 1
ATOM 719 N N . ASN A 1 91 ? -11.934 -6.322 13.963 1.00 97.31 91 ASN A N 1
ATOM 720 C CA . ASN A 1 91 ? -10.929 -7.237 14.494 1.00 97.31 91 ASN A CA 1
ATOM 721 C C . ASN A 1 91 ? -10.896 -8.561 13.702 1.00 97.31 91 ASN A C 1
ATOM 723 O O . ASN A 1 91 ? -9.820 -9.038 13.340 1.00 97.31 91 ASN A O 1
ATOM 727 N N . ALA A 1 92 ? -12.050 -9.115 13.325 1.00 97.25 92 ALA A N 1
ATOM 728 C CA . ALA A 1 92 ? -12.102 -10.282 12.447 1.00 97.25 92 ALA A CA 1
ATOM 729 C C . ALA A 1 92 ? -11.449 -10.006 11.077 1.00 97.25 92 ALA A C 1
ATOM 731 O O . ALA A 1 92 ? -10.652 -10.815 10.601 1.00 97.25 92 ALA A O 1
ATOM 732 N N . PHE A 1 93 ? -11.705 -8.847 10.458 1.00 96.25 93 PHE A N 1
ATOM 733 C CA . PHE A 1 93 ? -11.046 -8.476 9.201 1.00 96.25 93 PHE A CA 1
ATOM 734 C C . PHE A 1 93 ? -9.536 -8.284 9.349 1.00 96.25 93 PHE A C 1
ATOM 736 O O . PHE A 1 93 ? -8.789 -8.747 8.486 1.00 96.25 93 PHE A O 1
ATOM 743 N N . GLN A 1 94 ? -9.070 -7.657 10.432 1.00 95.25 94 GLN A N 1
ATOM 744 C CA . GLN A 1 94 ? -7.637 -7.551 10.722 1.00 95.25 94 GLN A CA 1
ATOM 745 C C . GLN A 1 94 ? -6.985 -8.938 10.784 1.00 95.25 94 GLN A C 1
ATOM 747 O O . GLN A 1 94 ? -5.957 -9.160 10.145 1.00 95.25 94 GLN A O 1
ATOM 752 N N . LEU A 1 95 ? -7.617 -9.884 11.487 1.00 96.56 95 LEU A N 1
ATOM 753 C CA . LEU A 1 95 ? -7.129 -11.257 11.622 1.00 96.56 95 LEU A CA 1
ATOM 754 C C . LEU A 1 95 ? -7.092 -12.003 10.279 1.00 96.56 95 LEU A C 1
ATOM 756 O O . LEU A 1 95 ? -6.140 -12.727 9.999 1.00 96.56 95 LEU A O 1
ATOM 760 N N . MET A 1 96 ? -8.115 -11.819 9.441 1.00 97.12 96 MET A N 1
ATOM 761 C CA . MET A 1 96 ? -8.257 -12.544 8.173 1.00 97.12 96 MET A CA 1
ATOM 762 C C . MET A 1 96 ? -7.473 -11.930 7.010 1.00 97.12 96 MET A C 1
ATOM 764 O O . MET A 1 96 ? -7.205 -12.620 6.024 1.00 97.12 96 MET A O 1
ATOM 768 N N . THR A 1 97 ? -7.081 -10.657 7.102 1.00 95.06 97 THR A N 1
ATOM 769 C CA . THR A 1 97 ? -6.410 -9.942 6.005 1.00 95.06 97 THR A CA 1
ATOM 770 C C . THR A 1 97 ? -5.137 -10.645 5.506 1.00 95.06 97 THR A C 1
ATOM 772 O O . THR A 1 97 ? -5.015 -10.805 4.291 1.00 95.06 97 THR A O 1
ATOM 775 N N . PRO A 1 98 ? -4.205 -11.121 6.360 1.00 94.56 98 PRO A N 1
ATOM 776 C CA . PRO A 1 98 ? -3.012 -11.827 5.886 1.00 94.56 98 PRO A CA 1
ATOM 777 C C . PRO A 1 98 ? -3.335 -13.083 5.065 1.00 94.56 98 PRO A C 1
ATOM 779 O O . PRO A 1 98 ? -2.664 -13.351 4.071 1.00 94.56 98 PRO A O 1
ATOM 782 N N . LEU A 1 99 ? -4.387 -13.823 5.437 1.00 96.81 99 LEU A N 1
ATOM 783 C CA . LEU A 1 99 ? -4.834 -15.018 4.713 1.00 96.81 99 LEU A CA 1
ATOM 784 C C . LEU A 1 99 ? -5.440 -14.651 3.356 1.00 96.81 99 LEU A C 1
ATOM 786 O O . LEU A 1 99 ? -5.091 -15.250 2.341 1.00 96.81 99 LEU A O 1
ATOM 790 N N . ALA A 1 100 ? -6.301 -13.631 3.324 1.00 95.12 100 ALA A N 1
ATOM 791 C CA . ALA A 1 100 ? -6.885 -13.135 2.082 1.00 95.12 100 ALA A CA 1
ATOM 792 C C . ALA A 1 100 ? -5.807 -12.628 1.107 1.00 95.12 100 ALA A C 1
ATOM 794 O O . ALA A 1 100 ? -5.872 -12.920 -0.086 1.00 95.12 100 ALA A O 1
ATOM 795 N N . LEU A 1 101 ? -4.789 -11.923 1.614 1.00 94.81 101 LEU A N 1
ATOM 796 C CA . LEU A 1 101 ? -3.652 -11.458 0.816 1.00 94.81 101 LEU A CA 1
ATOM 797 C C . LEU A 1 101 ? -2.794 -12.613 0.296 1.00 94.81 101 LEU A C 1
ATOM 799 O O . LEU A 1 101 ? -2.391 -12.582 -0.860 1.00 94.81 101 LEU A O 1
ATOM 803 N N . ALA A 1 102 ? -2.536 -13.636 1.115 1.00 95.69 102 ALA A N 1
ATOM 804 C CA . ALA A 1 102 ? -1.764 -14.801 0.687 1.00 95.69 102 ALA A CA 1
ATOM 805 C C . ALA A 1 102 ? -2.456 -15.561 -0.457 1.00 95.69 102 ALA A C 1
ATOM 807 O O . ALA A 1 102 ? -1.801 -15.951 -1.420 1.00 95.69 102 ALA A O 1
ATOM 808 N N . ILE A 1 103 ? -3.779 -15.733 -0.374 1.00 96.19 103 ILE A N 1
ATOM 809 C CA . ILE A 1 103 ? -4.578 -16.401 -1.412 1.00 96.19 103 ILE A CA 1
ATOM 810 C C . ILE A 1 103 ? -4.682 -15.533 -2.674 1.00 96.19 103 ILE A C 1
ATOM 812 O O . ILE A 1 103 ? -4.599 -16.042 -3.788 1.00 96.19 103 ILE A O 1
ATOM 816 N N . GLY A 1 104 ? -4.874 -14.223 -2.505 1.00 95.00 104 GLY A N 1
ATOM 817 C CA . GLY A 1 104 ? -5.060 -13.267 -3.599 1.00 95.00 104 GLY A CA 1
ATOM 818 C C . GLY A 1 104 ? -3.771 -12.715 -4.211 1.00 95.00 104 GLY A C 1
ATOM 819 O O . GLY A 1 104 ? -3.858 -11.791 -5.021 1.00 95.00 104 GLY A O 1
ATOM 820 N N . ALA A 1 105 ? -2.603 -13.231 -3.814 1.00 96.50 105 ALA A N 1
ATOM 821 C CA . ALA A 1 105 ? -1.305 -12.713 -4.225 1.00 96.50 105 ALA A CA 1
ATOM 822 C C . ALA A 1 105 ? -1.159 -12.716 -5.754 1.00 96.50 105 ALA A C 1
ATOM 824 O O . ALA A 1 105 ? -1.181 -13.774 -6.386 1.00 96.50 105 ALA A O 1
ATOM 825 N N . ASN A 1 106 ? -1.022 -11.535 -6.364 1.00 96.88 106 ASN A N 1
ATOM 826 C CA . ASN A 1 106 ? -1.018 -11.411 -7.827 1.00 96.88 106 ASN A CA 1
ATOM 827 C C . ASN A 1 106 ? -0.067 -10.334 -8.371 1.00 96.88 106 ASN A C 1
ATOM 829 O O . ASN A 1 106 ? -0.281 -9.805 -9.461 1.00 96.88 106 ASN A O 1
ATOM 833 N N . SER A 1 107 ? 0.992 -9.998 -7.638 1.00 97.44 107 SER A N 1
ATOM 834 C CA . SER A 1 107 ? 1.961 -8.980 -8.057 1.00 97.44 107 SER A CA 1
ATOM 835 C C . SER A 1 107 ? 3.406 -9.450 -7.831 1.00 97.44 107 SER A C 1
ATOM 837 O O . SER A 1 107 ? 4.107 -8.902 -6.976 1.00 97.44 107 SER A O 1
ATOM 839 N N . PRO A 1 108 ? 3.868 -10.482 -8.558 1.00 97.06 108 PRO A N 1
ATOM 840 C CA . PRO A 1 108 ? 5.169 -11.101 -8.316 1.00 97.06 108 PRO A CA 1
ATOM 841 C C . PRO A 1 108 ? 6.364 -10.285 -8.824 1.00 97.06 108 PRO A C 1
ATOM 843 O O . PRO A 1 108 ? 7.507 -10.637 -8.537 1.00 97.06 108 PRO A O 1
ATOM 846 N N . THR A 1 109 ? 6.126 -9.237 -9.619 1.00 97.25 109 THR A N 1
ATOM 847 C CA . THR A 1 109 ? 7.186 -8.545 -10.359 1.00 97.25 109 THR A CA 1
ATOM 848 C C . THR A 1 109 ? 7.052 -7.032 -10.344 1.00 97.25 109 THR A C 1
ATOM 850 O O . THR A 1 109 ? 5.938 -6.512 -10.368 1.00 97.25 109 THR A O 1
ATOM 853 N N . LEU A 1 110 ? 8.188 -6.338 -10.422 1.00 96.81 110 LEU A N 1
ATOM 854 C CA . LEU A 1 110 ? 8.276 -4.894 -10.647 1.00 96.81 110 LEU A CA 1
ATOM 855 C C . LEU A 1 110 ? 9.545 -4.586 -11.454 1.00 96.81 110 LEU A C 1
ATOM 857 O O . LEU A 1 110 ? 10.615 -5.066 -11.099 1.00 96.81 110 LEU A O 1
ATOM 861 N N . PHE A 1 111 ? 9.451 -3.808 -12.536 1.00 95.50 111 PHE A N 1
ATOM 862 C CA . PHE A 1 111 ? 10.605 -3.436 -13.377 1.00 95.50 111 PHE A CA 1
ATOM 863 C C . PHE A 1 111 ? 11.424 -4.617 -13.923 1.00 95.50 111 PHE A C 1
ATOM 865 O O . PHE A 1 111 ? 12.630 -4.506 -14.116 1.00 95.50 111 PHE A O 1
ATOM 872 N N . GLY A 1 112 ? 10.775 -5.760 -14.163 1.00 95.62 112 GLY A N 1
ATOM 873 C CA . GLY A 1 112 ? 11.439 -6.991 -14.603 1.00 95.62 112 GLY A CA 1
ATOM 874 C C . GLY A 1 112 ? 12.085 -7.817 -13.483 1.00 95.62 112 GLY A C 1
ATOM 875 O O . GLY A 1 112 ? 12.583 -8.902 -13.761 1.00 95.62 112 GLY A O 1
ATOM 876 N N . HIS A 1 113 ? 12.036 -7.361 -12.230 1.00 97.56 113 HIS A N 1
ATOM 877 C CA . HIS A 1 113 ? 12.529 -8.101 -11.067 1.00 97.56 113 HIS A CA 1
ATOM 878 C C . HIS A 1 113 ? 11.464 -9.051 -10.522 1.00 97.56 113 HIS A C 1
ATOM 880 O O . HIS A 1 113 ? 10.313 -8.642 -10.355 1.00 97.56 113 HIS A O 1
ATOM 886 N N . ARG A 1 114 ? 11.838 -10.293 -10.189 1.00 97.94 114 ARG A N 1
ATOM 887 C CA . ARG A 1 114 ? 10.979 -11.254 -9.480 1.00 97.94 114 ARG A CA 1
ATOM 888 C C . ARG A 1 114 ? 11.140 -11.095 -7.969 1.00 97.94 114 ARG A C 1
ATOM 890 O O . ARG A 1 114 ? 12.174 -11.445 -7.400 1.00 97.94 114 ARG A O 1
ATOM 897 N N . LEU A 1 115 ? 10.101 -10.580 -7.323 1.00 97.56 115 LEU A N 1
ATOM 898 C CA . LEU A 1 115 ? 10.113 -10.142 -5.929 1.00 97.56 115 LEU A CA 1
ATOM 899 C C . LEU A 1 115 ? 9.213 -11.038 -5.062 1.00 97.56 115 LEU A C 1
ATOM 901 O O . LEU A 1 115 ? 9.322 -12.263 -5.108 1.00 97.56 115 LEU A O 1
ATOM 905 N N . TRP A 1 116 ? 8.344 -10.449 -4.242 1.00 97.44 116 TRP A N 1
ATOM 906 C CA . TRP A 1 116 ? 7.368 -11.188 -3.441 1.00 97.44 116 TRP A CA 1
ATOM 907 C C . TRP A 1 116 ? 6.184 -11.551 -4.323 1.00 97.44 116 TRP A C 1
ATOM 909 O O . TRP A 1 116 ? 5.785 -10.734 -5.147 1.00 97.44 116 TRP A O 1
ATOM 919 N N . HIS A 1 117 ? 5.528 -12.689 -4.073 1.00 96.88 117 HIS A N 1
ATOM 920 C CA . HIS A 1 117 ? 4.242 -13.012 -4.714 1.00 96.88 117 HIS A CA 1
ATOM 921 C C . HIS A 1 117 ? 3.222 -11.859 -4.597 1.00 96.88 117 HIS A C 1
ATOM 923 O O . HIS A 1 117 ? 2.410 -11.648 -5.496 1.00 96.88 117 HIS A O 1
ATOM 929 N N . GLU A 1 118 ? 3.324 -11.075 -3.519 1.00 97.06 118 GLU A N 1
ATOM 930 C CA . GLU A 1 118 ? 2.535 -9.875 -3.255 1.00 97.06 118 GLU A CA 1
ATOM 931 C C . GLU A 1 118 ? 3.444 -8.650 -2.994 1.00 97.06 118 GLU A C 1
ATOM 933 O O . GLU A 1 118 ? 3.532 -8.117 -1.888 1.00 97.06 118 GLU A O 1
ATOM 938 N N . THR A 1 119 ? 4.183 -8.227 -4.028 1.00 97.38 119 THR A N 1
ATOM 939 C CA . THR A 1 119 ? 5.116 -7.078 -3.995 1.00 97.38 119 THR A CA 1
ATOM 940 C C . THR A 1 119 ? 4.459 -5.737 -3.662 1.00 97.38 119 THR A C 1
ATOM 942 O O . THR A 1 119 ? 5.150 -4.844 -3.165 1.00 97.38 119 THR A O 1
ATOM 945 N N . ARG A 1 120 ? 3.140 -5.573 -3.853 1.00 95.88 120 ARG A N 1
ATOM 946 C CA . ARG A 1 120 ? 2.463 -4.311 -3.503 1.00 95.88 120 ARG A CA 1
ATOM 947 C C . ARG A 1 120 ? 2.654 -3.942 -2.034 1.00 95.88 120 ARG A C 1
ATOM 949 O O . ARG A 1 120 ? 2.767 -2.762 -1.722 1.00 95.88 120 ARG A O 1
ATOM 956 N N . ILE A 1 121 ? 2.734 -4.929 -1.135 1.00 93.50 121 ILE A N 1
ATOM 957 C CA . ILE A 1 121 ? 2.888 -4.693 0.308 1.00 93.50 121 ILE A CA 1
ATOM 958 C C . ILE A 1 121 ? 4.191 -3.935 0.620 1.00 93.50 121 ILE A C 1
ATOM 960 O O . ILE A 1 121 ? 4.107 -2.824 1.155 1.00 93.50 121 ILE A O 1
ATOM 964 N N . PRO A 1 122 ? 5.395 -4.473 0.319 1.00 94.19 122 PRO A N 1
ATOM 965 C CA . PRO A 1 122 ? 6.632 -3.746 0.580 1.00 94.19 122 PRO A CA 1
ATOM 966 C C . PRO A 1 122 ? 6.756 -2.482 -0.277 1.00 94.19 122 PRO A C 1
ATOM 968 O O . PRO A 1 122 ? 7.231 -1.471 0.237 1.00 94.19 122 PRO A O 1
ATOM 971 N N . LEU A 1 123 ? 6.282 -2.505 -1.530 1.00 94.25 123 LEU A N 1
ATOM 972 C CA . LEU A 1 123 ? 6.356 -1.352 -2.425 1.00 94.25 123 LEU A CA 1
ATOM 973 C C . LEU A 1 123 ? 5.598 -0.152 -1.864 1.00 94.25 123 LEU A C 1
ATOM 975 O O . LEU A 1 123 ? 6.185 0.907 -1.671 1.00 94.25 123 LEU A O 1
ATOM 979 N N . PHE A 1 124 ? 4.317 -0.341 -1.549 1.00 92.38 124 PHE A N 1
ATOM 980 C CA . PHE A 1 124 ? 3.462 0.707 -1.007 1.00 92.38 124 PHE A CA 1
ATOM 981 C C . PHE A 1 124 ? 3.976 1.189 0.350 1.00 92.38 124 PHE A C 1
ATOM 983 O O . PHE A 1 124 ? 4.075 2.387 0.592 1.00 92.38 124 PHE A O 1
ATOM 990 N N . LYS A 1 125 ? 4.379 0.262 1.231 1.00 90.31 125 LYS A N 1
ATOM 991 C CA . LYS A 1 125 ? 4.930 0.618 2.544 1.00 90.31 125 LYS A CA 1
ATOM 992 C C . LYS A 1 125 ? 6.129 1.557 2.428 1.00 90.31 125 LYS A C 1
ATOM 994 O O . LYS A 1 125 ? 6.243 2.450 3.256 1.00 90.31 125 LYS A O 1
ATOM 999 N N . GLN A 1 126 ? 7.012 1.341 1.454 1.00 91.31 126 GLN A N 1
ATOM 1000 C CA . GLN A 1 126 ? 8.250 2.107 1.295 1.00 91.31 126 GLN A CA 1
ATOM 1001 C C . GLN A 1 126 ? 8.067 3.369 0.432 1.00 91.31 126 GLN A C 1
ATOM 1003 O O . GLN A 1 126 ? 8.704 4.385 0.705 1.00 91.31 126 GLN A O 1
ATOM 1008 N N . SER A 1 127 ? 7.173 3.353 -0.566 1.00 89.56 127 SER A N 1
ATOM 1009 C CA . SER A 1 127 ? 6.995 4.459 -1.524 1.00 89.56 127 SER A CA 1
ATOM 1010 C C . SER A 1 127 ? 6.332 5.707 -0.938 1.00 89.56 127 SER A C 1
ATOM 1012 O O . SER A 1 127 ? 6.484 6.791 -1.491 1.00 89.56 127 SER A O 1
ATOM 1014 N N . ILE A 1 128 ? 5.598 5.566 0.168 1.00 86.62 128 ILE A N 1
ATOM 1015 C CA . ILE A 1 128 ? 4.943 6.680 0.874 1.00 86.62 128 ILE A CA 1
ATOM 1016 C C . ILE A 1 128 ? 5.465 6.865 2.304 1.00 86.62 128 ILE A C 1
ATOM 1018 O O . ILE A 1 128 ? 4.859 7.578 3.109 1.00 86.62 128 ILE A O 1
ATOM 1022 N N . ASP A 1 129 ? 6.578 6.217 2.654 1.00 86.62 129 ASP A N 1
ATOM 1023 C CA . ASP A 1 129 ? 7.131 6.296 4.000 1.00 86.62 129 ASP A CA 1
ATOM 1024 C C . ASP A 1 129 ? 7.819 7.644 4.236 1.00 86.62 129 ASP A C 1
ATOM 1026 O O . ASP A 1 129 ? 8.973 7.841 3.870 1.00 86.62 129 ASP A O 1
ATOM 1030 N N . THR A 1 130 ? 7.133 8.589 4.873 1.00 82.69 130 THR A N 1
ATOM 1031 C CA . THR A 1 130 ? 7.699 9.912 5.179 1.00 82.69 130 THR A CA 1
ATOM 1032 C C . THR A 1 130 ? 8.508 9.952 6.474 1.00 82.69 130 THR A C 1
ATOM 1034 O O . THR A 1 130 ? 8.871 11.041 6.909 1.00 82.69 130 THR A O 1
ATOM 1037 N N . ARG A 1 131 ? 8.731 8.814 7.140 1.00 82.56 131 ARG A N 1
ATOM 1038 C CA . ARG A 1 131 ? 9.411 8.788 8.439 1.00 82.56 131 ARG A CA 1
ATOM 1039 C C . ARG A 1 131 ? 10.900 9.061 8.280 1.00 82.56 131 ARG A C 1
ATOM 1041 O O . ARG A 1 131 ? 11.558 8.485 7.412 1.00 82.5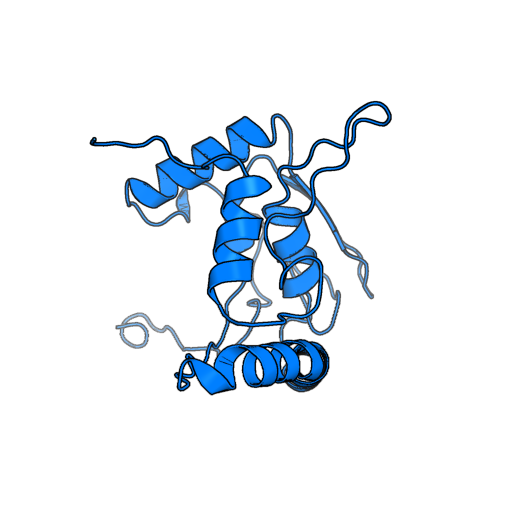6 131 ARG A O 1
ATOM 1048 N N . HIS A 1 132 ? 11.421 9.888 9.178 1.00 73.50 132 HIS A N 1
ATOM 1049 C CA . HIS A 1 132 ? 12.853 10.100 9.350 1.00 73.50 132 HIS A CA 1
ATOM 1050 C C . HIS A 1 132 ? 13.398 9.059 10.315 1.00 73.50 132 HIS A C 1
ATOM 1052 O O . HIS A 1 132 ? 12.834 8.847 11.386 1.00 73.50 132 HIS A O 1
ATOM 1058 N N . VAL A 1 133 ? 14.487 8.395 9.937 1.00 65.75 133 VAL A N 1
ATOM 1059 C CA . VAL A 1 133 ? 15.189 7.477 10.837 1.00 65.75 133 VAL A CA 1
ATOM 1060 C C . VAL A 1 133 ? 16.252 8.286 11.572 1.00 65.75 133 VAL A C 1
ATOM 1062 O O . VAL A 1 133 ? 17.405 8.321 11.155 1.00 65.75 133 VAL A O 1
ATOM 1065 N N . ASP A 1 134 ? 15.858 8.970 12.644 1.00 67.31 134 ASP A N 1
ATOM 1066 C CA . ASP A 1 134 ? 16.799 9.603 13.570 1.00 67.31 134 ASP A CA 1
ATOM 1067 C C . ASP A 1 134 ? 16.839 8.808 14.880 1.00 67.31 134 ASP A C 1
ATOM 1069 O O . ASP A 1 134 ? 15.831 8.653 15.572 1.00 67.31 134 ASP A O 1
ATOM 1073 N N . ARG A 1 135 ? 18.037 8.310 15.212 1.00 61.56 135 ARG A N 1
ATOM 1074 C CA . ARG A 1 135 ? 18.335 7.468 16.379 1.00 61.56 135 ARG A CA 1
ATOM 1075 C C . ARG A 1 135 ? 18.002 8.147 17.713 1.00 61.56 135 ARG A C 1
ATOM 1077 O O . ARG A 1 135 ? 17.827 7.441 18.703 1.00 61.56 135 ARG A O 1
ATOM 1084 N N . PHE A 1 136 ? 17.930 9.476 17.744 1.00 69.75 136 PHE A N 1
ATOM 1085 C CA . PHE A 1 136 ? 17.603 10.258 18.939 1.00 69.75 136 PHE A CA 1
ATOM 1086 C C . PHE A 1 136 ? 16.159 10.772 18.950 1.00 69.75 136 PHE A C 1
ATOM 1088 O O . PHE A 1 136 ? 15.709 11.317 19.958 1.00 69.75 136 PHE A O 1
ATOM 1095 N N . SER A 1 137 ? 15.429 10.586 17.850 1.00 66.94 137 SER A N 1
ATOM 1096 C CA . SER A 1 137 ? 14.042 11.016 17.709 1.00 66.94 137 SER A CA 1
ATOM 1097 C C . SER A 1 137 ? 13.058 9.917 18.106 1.00 66.94 137 SER A C 1
ATOM 1099 O O . SER A 1 137 ? 13.375 8.725 18.131 1.00 66.94 137 SER A O 1
ATOM 1101 N N . TRP A 1 138 ? 11.827 10.320 18.411 1.00 67.69 138 TRP A N 1
ATOM 1102 C CA . TRP A 1 138 ? 10.737 9.368 18.565 1.00 67.69 138 TRP A CA 1
ATOM 1103 C C . TRP A 1 138 ? 10.411 8.715 17.215 1.00 67.69 138 TRP A C 1
ATOM 1105 O O . TRP A 1 138 ? 10.186 9.405 16.222 1.00 67.69 138 TRP A O 1
ATOM 1115 N N . ASN A 1 139 ? 10.344 7.383 17.188 1.00 70.38 139 ASN A N 1
ATOM 1116 C CA . ASN A 1 139 ? 9.978 6.640 15.987 1.00 70.38 139 ASN A CA 1
ATOM 1117 C C . ASN A 1 139 ? 8.486 6.811 15.685 1.00 70.38 139 ASN A C 1
ATOM 1119 O O . ASN A 1 139 ? 7.645 6.119 16.262 1.00 70.38 139 ASN A O 1
ATOM 1123 N N . GLU A 1 140 ? 8.167 7.691 14.737 1.00 75.75 140 GLU A N 1
ATOM 1124 C CA . GLU A 1 140 ? 6.801 7.823 14.239 1.00 75.75 140 GLU A CA 1
ATOM 1125 C C . GLU A 1 140 ? 6.308 6.489 13.637 1.00 75.75 140 GLU A C 1
ATOM 1127 O O . GLU A 1 140 ? 7.039 5.823 12.891 1.00 75.75 140 GLU A O 1
ATOM 1132 N N . PRO A 1 141 ? 5.068 6.051 13.917 1.00 81.62 141 PRO A N 1
ATOM 1133 C CA . PRO A 1 141 ? 4.500 4.885 13.254 1.00 81.62 141 PRO A CA 1
ATOM 1134 C C . PRO A 1 141 ? 4.222 5.192 11.777 1.00 81.62 141 PRO A C 1
ATOM 1136 O O . PRO A 1 141 ? 3.956 6.331 11.389 1.00 81.62 141 PRO A O 1
ATOM 1139 N N . ALA A 1 142 ? 4.240 4.163 10.927 1.00 83.44 142 ALA A N 1
ATOM 1140 C CA . ALA A 1 142 ? 3.838 4.320 9.529 1.00 83.44 142 ALA A CA 1
ATOM 1141 C C . ALA A 1 142 ? 2.374 4.783 9.450 1.00 83.44 142 ALA A C 1
ATOM 1143 O O . ALA A 1 142 ? 1.547 4.331 10.237 1.00 83.44 142 ALA A O 1
ATOM 1144 N N . ARG A 1 143 ? 2.036 5.657 8.495 1.00 84.81 143 ARG A N 1
ATOM 1145 C CA . ARG A 1 143 ? 0.678 6.227 8.349 1.00 84.81 143 ARG A CA 1
ATOM 1146 C C . ARG A 1 143 ? -0.376 5.241 7.849 1.00 84.81 143 ARG A C 1
ATOM 1148 O O . ARG A 1 143 ? -1.561 5.538 7.926 1.00 84.81 143 ARG A O 1
ATOM 1155 N N . VAL A 1 144 ? 0.050 4.093 7.331 1.00 86.50 144 VAL A N 1
ATOM 1156 C CA . VAL A 1 144 ? -0.835 3.067 6.779 1.00 86.50 144 VAL A CA 1
ATOM 1157 C C . VAL A 1 144 ? -0.720 1.821 7.638 1.00 86.50 144 VAL A C 1
ATOM 1159 O O . VAL A 1 144 ? 0.296 1.129 7.618 1.00 86.50 144 VAL A O 1
ATOM 1162 N N . ASN A 1 145 ? -1.746 1.596 8.455 1.00 87.12 145 ASN A N 1
ATOM 1163 C CA . ASN A 1 145 ? -1.840 0.504 9.417 1.00 87.12 145 ASN A CA 1
ATOM 1164 C C . ASN A 1 145 ? -3.315 0.242 9.778 1.00 87.12 145 ASN A C 1
ATOM 1166 O O . ASN A 1 145 ? -4.200 0.998 9.378 1.00 87.12 145 ASN A O 1
ATOM 1170 N N . PHE A 1 146 ? -3.566 -0.825 10.537 1.00 89.69 146 PHE A N 1
ATOM 1171 C CA . PHE A 1 146 ? -4.895 -1.172 11.060 1.00 89.69 146 PHE A CA 1
ATOM 1172 C C . PHE A 1 146 ? -5.196 -0.584 12.451 1.00 89.69 146 PHE A C 1
ATOM 1174 O O . PHE A 1 146 ? -6.207 -0.914 13.062 1.00 89.69 146 PHE A O 1
ATOM 1181 N N . GLY A 1 147 ? -4.331 0.294 12.943 1.00 88.62 147 GLY A N 1
ATOM 1182 C CA . GLY A 1 147 ? -4.277 0.772 14.317 1.00 88.62 147 GLY A CA 1
ATOM 1183 C C . GLY A 1 147 ? -3.083 0.194 15.079 1.00 88.62 147 GLY A C 1
ATOM 1184 O O . GLY A 1 147 ? -2.333 -0.639 14.561 1.00 88.62 147 GLY A O 1
ATOM 1185 N N . GLN A 1 148 ? -2.891 0.643 16.319 1.00 87.88 148 GLN A N 1
ATOM 1186 C CA . GLN A 1 148 ? -1.851 0.135 17.230 1.00 87.88 148 GLN A CA 1
ATOM 1187 C C . GLN A 1 148 ? -2.356 -0.979 18.171 1.00 87.88 148 GLN A C 1
ATOM 1189 O O . GLN A 1 148 ? -1.691 -1.321 19.149 1.00 87.88 148 GLN A O 1
ATOM 1194 N N . GLY A 1 149 ? -3.528 -1.560 17.892 1.00 91.44 149 GLY A N 1
ATOM 1195 C CA . GLY A 1 149 ? -4.093 -2.665 18.665 1.00 91.44 149 GLY A CA 1
ATOM 1196 C C . GLY A 1 149 ? -5.523 -3.032 18.265 1.00 91.44 149 GLY A C 1
ATOM 1197 O O . GLY A 1 149 ? -6.084 -2.493 17.313 1.00 91.44 149 GLY A O 1
ATOM 1198 N N . TRP A 1 150 ? -6.122 -3.955 19.020 1.00 95.81 150 TRP A N 1
ATOM 1199 C CA . TRP A 1 150 ? -7.514 -4.364 18.832 1.00 95.81 150 TRP A CA 1
ATOM 1200 C C . TRP A 1 150 ? -8.493 -3.241 19.185 1.00 95.81 150 TRP A C 1
ATOM 1202 O O . TRP A 1 150 ? -8.343 -2.561 20.204 1.00 95.81 150 TRP A O 1
ATOM 1212 N N . VAL A 1 151 ? -9.543 -3.095 18.375 1.00 96.69 151 VAL A N 1
ATOM 1213 C CA . VAL A 1 151 ? -10.646 -2.168 18.659 1.00 96.69 151 VAL A CA 1
ATOM 1214 C C . VAL A 1 151 ? -11.492 -2.740 19.794 1.00 96.69 151 VAL A C 1
ATOM 1216 O O . VAL A 1 151 ? -11.776 -3.937 19.798 1.00 96.69 151 VAL A O 1
ATOM 1219 N N . ARG A 1 152 ? -11.898 -1.906 20.761 1.00 95.81 152 ARG A N 1
ATOM 1220 C CA . ARG A 1 152 ? -12.555 -2.374 21.999 1.00 95.81 152 ARG A CA 1
ATOM 1221 C C . ARG A 1 152 ? -14.034 -2.021 22.097 1.00 95.81 152 ARG A C 1
ATOM 1223 O O . ARG A 1 152 ? -14.798 -2.750 22.711 1.00 95.81 152 ARG A O 1
ATOM 1230 N N . ARG A 1 153 ? -14.427 -0.869 21.567 1.00 93.00 153 ARG A N 1
ATOM 1231 C CA . ARG A 1 153 ? -15.765 -0.276 21.684 1.00 93.00 153 ARG A CA 1
ATOM 1232 C C . ARG A 1 153 ? -16.335 0.078 20.320 1.00 93.00 153 ARG A C 1
ATOM 1234 O O . ARG A 1 153 ? -17.514 -0.150 20.090 1.00 93.00 153 ARG A O 1
ATOM 1241 N N . GLY A 1 154 ? -15.530 0.636 19.415 1.00 93.81 154 GLY A N 1
ATOM 1242 C CA . GLY A 1 154 ? -16.007 0.936 18.066 1.00 93.81 154 GLY A CA 1
ATOM 1243 C C . GLY A 1 154 ? -15.102 1.846 17.246 1.00 93.81 154 GLY A C 1
ATOM 1244 O O . GLY A 1 154 ? -14.021 2.248 17.672 1.00 93.81 154 GLY A O 1
ATOM 1245 N N . ALA A 1 155 ? -15.587 2.205 16.055 1.00 93.69 155 ALA A N 1
ATOM 1246 C CA . ALA A 1 155 ? -14.817 2.893 15.014 1.00 93.69 155 ALA A CA 1
ATOM 1247 C C . ALA A 1 155 ? -14.130 4.181 15.476 1.00 93.69 155 ALA A C 1
ATOM 1249 O O . ALA A 1 155 ? -13.047 4.524 15.011 1.00 93.69 155 ALA A O 1
ATOM 1250 N N . GLN A 1 156 ? -14.752 4.899 16.408 1.00 94.75 156 GLN A N 1
ATOM 1251 C CA . GLN A 1 156 ? -14.261 6.180 16.894 1.00 94.75 156 GLN A CA 1
ATOM 1252 C C . GLN A 1 156 ? -12.870 6.103 17.547 1.00 94.75 156 GLN A C 1
ATOM 1254 O O . GLN A 1 156 ? -12.126 7.083 17.499 1.00 94.75 156 GLN A O 1
ATOM 1259 N N . GLU A 1 157 ? -12.494 4.958 18.118 1.00 94.56 157 GLU A N 1
ATOM 1260 C CA . GLU A 1 157 ? -11.148 4.758 18.664 1.00 94.56 157 GLU A CA 1
ATOM 1261 C C . GLU A 1 157 ? -10.074 4.916 17.585 1.00 94.56 157 GLU A C 1
ATOM 1263 O O . GLU A 1 157 ? -9.093 5.617 17.820 1.00 94.56 157 GLU A O 1
ATOM 1268 N N . LEU A 1 158 ? -10.310 4.367 16.388 1.00 93.75 158 LEU A N 1
ATOM 1269 C CA . LEU A 1 158 ? -9.394 4.469 15.249 1.00 93.75 158 LEU A CA 1
ATOM 1270 C C . LEU A 1 158 ? -9.249 5.925 14.787 1.00 93.75 158 LEU A C 1
ATOM 1272 O O . LEU A 1 158 ? -8.139 6.413 14.589 1.00 93.75 158 LEU A O 1
ATOM 1276 N N . PHE A 1 159 ? -10.360 6.663 14.684 1.00 92.25 159 PHE A N 1
ATOM 1277 C CA . PHE A 1 159 ? -10.321 8.083 14.313 1.00 92.25 159 PHE A CA 1
ATOM 1278 C C . PHE A 1 159 ? -9.573 8.931 15.349 1.00 92.25 159 PHE A C 1
ATOM 1280 O O . PHE A 1 159 ? -8.764 9.786 14.985 1.00 92.25 159 PHE A O 1
ATOM 1287 N N . ARG A 1 160 ? -9.826 8.696 16.644 1.00 93.38 160 ARG A N 1
ATOM 1288 C CA . ARG A 1 160 ? -9.134 9.398 17.734 1.00 93.38 160 ARG A CA 1
ATOM 1289 C C . ARG A 1 160 ? -7.647 9.076 17.758 1.00 93.38 160 ARG A C 1
ATOM 1291 O O . ARG A 1 160 ? -6.857 9.981 18.004 1.00 93.38 160 ARG A O 1
ATOM 1298 N N . GLU A 1 161 ? -7.272 7.822 17.526 1.00 92.50 161 GLU A N 1
ATOM 1299 C CA . GLU A 1 161 ? -5.873 7.408 17.434 1.00 92.50 161 GLU A CA 1
ATOM 1300 C C . GLU A 1 161 ? -5.169 8.144 16.290 1.00 92.50 161 GLU A C 1
ATOM 1302 O O . GLU A 1 161 ? -4.161 8.814 16.520 1.00 92.50 161 GLU A O 1
ATOM 1307 N N . VAL A 1 162 ? -5.755 8.131 15.088 1.00 90.62 162 VAL A N 1
ATOM 1308 C CA . VAL A 1 162 ? -5.176 8.800 13.916 1.00 90.62 162 VAL A CA 1
ATOM 1309 C C . VAL A 1 162 ? -5.004 10.303 14.150 1.00 90.62 162 VAL A C 1
ATOM 1311 O O . VAL A 1 162 ? -3.930 10.843 13.889 1.00 90.62 162 VAL A O 1
ATOM 1314 N N . ALA A 1 163 ? -6.025 10.976 14.686 1.00 90.81 163 ALA A N 1
ATOM 1315 C CA . ALA A 1 163 ? -5.976 12.414 14.950 1.00 90.81 163 ALA A CA 1
ATOM 1316 C C . ALA A 1 163 ? -4.968 12.803 16.049 1.00 90.81 163 ALA A C 1
ATOM 1318 O O . ALA A 1 163 ? -4.483 13.932 16.057 1.00 90.81 163 ALA A O 1
ATOM 1319 N N . ARG A 1 164 ? -4.658 11.891 16.981 1.00 90.75 164 ARG A N 1
ATOM 1320 C CA . ARG A 1 164 ? -3.677 12.121 18.054 1.00 90.75 164 ARG A CA 1
ATOM 1321 C C . ARG A 1 164 ? -2.242 11.890 17.603 1.00 90.75 164 ARG A C 1
ATOM 1323 O O . ARG A 1 164 ? -1.354 12.602 18.053 1.00 90.75 164 ARG A O 1
ATOM 1330 N N . ILE A 1 165 ? -2.019 10.879 16.766 1.00 88.38 165 ILE A N 1
ATOM 1331 C CA . ILE A 1 165 ? -0.674 10.455 16.367 1.00 88.38 165 ILE A CA 1
ATOM 1332 C C . ILE A 1 165 ? -0.170 11.264 15.172 1.00 88.38 165 ILE A C 1
ATOM 1334 O O . ILE A 1 165 ? 1.006 11.617 15.113 1.00 88.38 165 ILE A O 1
ATOM 1338 N N . TYR A 1 166 ? -1.033 11.545 14.194 1.00 87.25 166 TYR A N 1
ATOM 1339 C CA . TYR A 1 166 ? -0.582 12.020 12.893 1.00 87.25 166 TYR A CA 1
ATOM 1340 C C . TYR A 1 166 ? -0.930 13.488 12.647 1.00 87.25 166 TYR A C 1
ATOM 1342 O O . TYR A 1 166 ? -2.109 13.829 12.551 1.00 87.25 166 TYR A O 1
ATOM 1350 N N . PRO A 1 167 ? 0.063 14.358 12.377 1.00 85.62 167 PRO A N 1
ATOM 1351 C CA . PRO A 1 167 ? -0.233 15.722 11.957 1.00 85.62 167 PRO A CA 1
ATOM 1352 C C . PRO A 1 167 ? -0.952 15.736 10.592 1.00 85.62 167 PRO A C 1
ATOM 1354 O O . PRO A 1 167 ? -0.576 14.928 9.721 1.00 85.62 167 PRO A O 1
ATOM 1357 N N . PRO A 1 168 ? -1.909 16.660 10.361 1.00 87.81 168 PRO A N 1
ATOM 1358 C CA . PRO A 1 168 ? -2.649 16.790 9.102 1.00 87.81 168 PRO A CA 1
ATOM 1359 C C . PRO A 1 168 ? -1.737 16.977 7.886 1.00 87.81 168 PRO A C 1
ATOM 1361 O O . PRO A 1 168 ? -0.817 17.793 7.915 1.00 87.81 168 PRO A O 1
ATOM 1364 N N . LEU A 1 169 ? -1.971 16.212 6.814 1.00 85.56 169 LEU A N 1
ATOM 1365 C CA . LEU A 1 169 ? -1.158 16.288 5.591 1.00 85.56 169 LEU A CA 1
ATOM 1366 C C . LEU A 1 169 ? -1.465 17.530 4.758 1.00 85.56 169 LEU A C 1
ATOM 1368 O O . LEU A 1 169 ? -0.546 18.136 4.222 1.00 85.56 169 LEU A O 1
ATOM 1372 N N . LEU A 1 170 ? -2.740 17.894 4.643 1.00 86.19 170 LEU A N 1
ATOM 1373 C CA . LEU A 1 170 ? -3.182 19.054 3.878 1.00 86.19 170 LEU A CA 1
ATOM 1374 C C . LEU A 1 170 ? -3.546 20.203 4.826 1.00 86.19 170 LEU A C 1
ATOM 1376 O O . LEU A 1 170 ? -4.091 19.938 5.902 1.00 86.19 170 LEU A O 1
ATOM 1380 N N . PRO A 1 171 ? -3.268 21.461 4.443 1.00 70.50 171 PRO A N 1
ATOM 1381 C CA . PRO A 1 171 ? -3.727 22.616 5.200 1.00 70.50 171 PRO A CA 1
ATOM 1382 C C . PRO A 1 171 ? -5.260 22.677 5.207 1.00 70.50 171 PRO A C 1
ATOM 1384 O O . PRO A 1 171 ? -5.918 22.265 4.250 1.00 70.50 171 PRO A O 1
ATOM 1387 N N . ILE A 1 172 ? -5.827 23.212 6.287 1.00 68.81 172 ILE A N 1
ATOM 1388 C CA . ILE A 1 172 ? -7.248 23.557 6.352 1.00 68.81 172 ILE A CA 1
ATOM 1389 C C . ILE A 1 172 ? -7.463 24.733 5.390 1.00 68.81 172 ILE A C 1
ATOM 1391 O O . ILE A 1 172 ? -6.985 25.836 5.637 1.00 68.81 172 ILE A O 1
ATOM 1395 N N . CYS A 1 173 ? -8.120 24.478 4.257 1.00 65.69 173 CYS A N 1
ATOM 1396 C CA . CYS A 1 173 ? -8.314 25.477 3.199 1.00 65.69 173 CYS A CA 1
ATOM 1397 C C . CYS A 1 173 ? -9.538 26.385 3.416 1.00 65.69 173 CYS A C 1
ATOM 1399 O O . CYS A 1 173 ? -9.749 27.297 2.620 1.00 65.69 173 CYS A O 1
ATOM 1401 N N . ALA A 1 174 ? -10.345 26.138 4.449 1.00 62.91 174 ALA A N 1
ATOM 1402 C CA . ALA A 1 174 ? -11.439 27.001 4.889 1.00 62.91 174 ALA A CA 1
ATOM 1403 C C . ALA A 1 174 ? -11.786 26.687 6.360 1.00 62.91 174 ALA A C 1
ATOM 1405 O O . ALA A 1 174 ? -11.628 25.525 6.747 1.00 62.91 174 ALA A O 1
ATOM 1406 N N . PRO A 1 175 ? -12.200 27.689 7.159 1.00 52.56 175 PRO A N 1
ATOM 1407 C CA . PRO A 1 175 ? -12.611 27.507 8.554 1.00 52.56 175 PRO A CA 1
ATOM 1408 C C . PRO A 1 175 ? -13.822 26.581 8.720 1.00 52.56 175 PRO A C 1
ATOM 1410 O O . PRO A 1 175 ? -14.648 26.499 7.782 1.00 52.56 175 PRO A O 1
#

Sequence (175 aa):
MAATHGGRIVPIGILPTLRQTDFGPHCITDRRRYHALVQQLIKRRGDRFRIDINGQDPLKLDMADITLEGANTSFQVHYRVEPGAYADTFNAFQLMTPLALAIGANSPTLFGHRLWHETRIPLFKQSIDTRHVDRFSWNEPARVNFGQGWVRRGAQELFREVARIYPPLLPICAP

Secondary structure (DSSP, 8-state):
--GGGT------SS-TT--GGG-SGGGS-S-HHHHHHHHHHHHHH-SPEEEEE-SSS-EEEEESSSGGGGG-----------GGGHHHHHHHHHHHHHHHHHHT--B-EETTEE--TBTHHHHHHHHT------TTS--PPPSSSS-SS--SS-THHHHHHHHHHS--SS-----

Radius of gyration: 18.44 Å; chains: 1; bounding box: 43×44×51 Å

Foldseek 3Di:
DQVVVVHDDDPFFADQPDAPVCDDPVVQDPDPVRVLLFVLLLVLLVAWQWQWFAFPFTDTDTHSTLRLLVRGDDDDDDDDDDFQCALVVLQVCVVCVVVVCVVVQGHQHDNNGGGDSNVSVSRNQRSRASFDPDPPDDGQDRLDDSDPDGDDRGDVVVVVRNPVRDDDSGDPPDD

=== Feature glossary ===
Key to the feature types in this record:

pLDDT. pLDDT is the predicted lDDT-Cα score: AlphaFold's confidence that the local environment of each residue (all inter-atomic distances within 15 Å) is correctly placed. It is a per-residue number between 0 and 100, with higher meaning more reliable.

Radius of gyration, Cα contacts, bounding box. The geometric summary reports three shape descriptors. Rg (radius of gyration) measures how spread out the Cα atoms are about their centre of mass; compact globular proteins have small Rg, elongated or unfolded ones large. Cα contacts (<8 Å, |i−j|>4) count long-range residue pairs in spatial proximity — high for tightly packed folds, near zero for rods or random coil. The bounding-box extents give the protein's footprint along x, y, z in Å.

Backbone torsions (φ/ψ). Backbone dihedral angles. Every residue except chain termini has a φ (preceding-C → N → Cα → C) and a ψ (N → Cα → C → next-N). They are reported in degrees following the IUPAC sign convention. Secondary structure is essentially a statement about which (φ, ψ) basin each residue occupies.

Contact-map, Ramachandran, and PAE plots. Plot images: a contact map (which residues are close in 3D, as an N×N binary image), a Ramachandran scatter (backbone torsion angles, revealing secondary-structure composition at a glance), and — for AlphaFold structures — a PAE heatmap (pairwise prediction confidence).

Predicted aligned error. Predicted Aligned Error (PAE) is an AlphaFold confidence matrix: entry (i, j) is the expected error in the position of residue j, in ångströms, when the prediction is superimposed on the true structure at residue i. Low PAE within a block of residues means that block is internally rigid and well-predicted; high PAE between two blocks means their relative placement is uncertain even if each block individually is confident.

Secondary structure (3-state, P-SEA). Three-state secondary structure (P-SEA) collapses the eight DSSP classes into helix (a), strand (b), and coil (c). P-SEA assigns these from Cα geometry alone — distances and angles — without requiring backbone oxygens, so it works on any Cα trace.

Solvent-accessible surface area. Solvent-accessible surface area (SASA) is the area in Å² traced out by the centre of a 1.4 Å probe sphere (a water molecule) rolled over the protein's van der Waals surface (Shrake–Rupley / Lee–Richards construction). Buried residues have near-zero SASA; fully exposed residues can exceed 200 Å². The total SASA scales roughly with the number of surface residues.

Foldseek 3Di. The Foldseek 3Di string encodes local tertiary geometry as a 20-letter alphabet — one character per residue — derived from the relative positions of nearby Cα atoms. Unlike the amino-acid sequence, 3Di is a direct function of the 3D structure, so two proteins with the same fold have similar 3Di strings even at low sequence identity.

B-factor. For experimental (PDB) structures, the B-factor (temperature factor) quantifies the positional spread of each atom in the crystal — a combination of thermal vibration and static disorder — in units of Å². High B-factors mark flexible loops or poorly resolved regions; low B-factors mark the rigid, well-ordered core.

mmCIF coordinates. The mmCIF block holds the 3D Cartesian coordinates of each backbone atom (N, Cα, C, O) in ångströms. mmCIF is the PDB's canonical archive format — a tagged-loop text representation of the atomic model.

InterPro / GO / CATH / organism. Functional annotations link the protein to curated databases. InterPro entries identify conserved domains and families by matching the sequence against member-database signatures (Pfam, PROSITE, CDD, …). Gene Ontology (GO) terms describe molecular function, biological process, and cellular component in a controlled vocabulary. CATH places the structure in a hierarchical fold classification (Class/Architecture/Topology/Homologous-superfamily). The organism is the source species.

Rendered structure images. Structure images are PyMOL renders from six orthogonal camera directions. Cartoon representation draws helices as coils and strands as arrows; sticks shows the backbone as bonds; surface shows the solvent-excluded envelope. Rainbow coloring maps sequence position to hue (blue→red, N→C); chain coloring assigns a distinct color per polypeptide.

Sequence. This is the polypeptide sequence — one letter per residue, N-terminus first. Length ranges from a few dozen residues for small domains to over a thousand for large multi-domain proteins.

Secondary structure (8-state, DSSP). The SS8 string is DSSP's per-residue secondary-structure call. α-helix (H) means an i→i+4 H-bond ladder; β-strand (E) means the residue participates in a β-sheet; 3₁₀ (G) and π (I) are tighter and wider helices; T/S are turns/bends; '-' is loop.

Nearest PDB structures. Structural nearest neighbors (via Foldseek easy-search vs the PDB). Reported per hit: target PDB id, E-value, and alignment TM-score. A TM-score above ~0.5 is the conventional threshold for 'same fold'.